Protein AF-A0A930SZ58-F1 (afdb_monomer_lite)

Foldseek 3Di:
DPPVPQLLPDQDPLLVLLLPLQRLLVSQLVLCVLLVHVVSVVVSVVLNVVLVVCCVPPVVCSVVSSVVSSVVSVVCRNVSSLSNPWFLRDQDAQVSLLSNCVNVNADALLPDALSCCCGVLNDDSLLSVLSVLCSVLLDADDDLVLCCQASVDDVVSCNGNVSRYDHDDDPVRDADADPQVLQVDALVRLVVQPADSVLSVLSVVQCVVPNGQRHNSSSCVRRVDRRVRRSSVD

Structure (mmCIF, N/CA/C/O backbone):
data_AF-A0A930SZ58-F1
#
_entry.id   AF-A0A930SZ58-F1
#
loop_
_atom_site.group_PDB
_atom_site.id
_atom_site.type_symbol
_atom_site.label_atom_id
_atom_site.label_alt_id
_atom_site.label_comp_id
_atom_site.label_asym_id
_atom_site.label_entity_id
_atom_site.label_seq_id
_atom_site.pdbx_PDB_ins_code
_atom_site.Cartn_x
_atom_site.Cartn_y
_atom_site.Cartn_z
_atom_site.occupancy
_atom_site.B_iso_or_equiv
_atom_site.auth_seq_id
_atom_site.auth_comp_id
_atom_site.auth_asym_id
_atom_site.auth_atom_id
_atom_site.pdbx_PDB_model_num
ATOM 1 N N . MET A 1 1 ? -20.964 4.104 -17.979 1.00 30.20 1 MET A N 1
ATOM 2 C CA . MET A 1 1 ? -19.988 3.319 -18.767 1.00 30.20 1 MET A CA 1
ATOM 3 C C . MET A 1 1 ? -18.631 3.371 -18.067 1.00 30.20 1 MET A C 1
ATOM 5 O O . MET A 1 1 ? -17.822 4.239 -18.369 1.00 30.20 1 MET A O 1
ATOM 9 N N . SER A 1 2 ? -18.398 2.520 -17.061 1.00 31.56 2 SER A N 1
ATOM 10 C CA . SER A 1 2 ? -17.089 2.434 -16.402 1.00 31.56 2 SER A CA 1
ATOM 11 C C . SER A 1 2 ? -16.170 1.589 -17.276 1.00 31.56 2 SER A C 1
ATOM 13 O O . SER A 1 2 ? -16.239 0.363 -17.288 1.00 31.56 2 SER A O 1
ATOM 15 N N . ASN A 1 3 ? -15.326 2.248 -18.066 1.00 36.66 3 ASN A N 1
ATOM 16 C CA . ASN A 1 3 ? -14.296 1.556 -18.826 1.00 36.66 3 ASN A CA 1
ATOM 17 C C . ASN A 1 3 ? -13.221 1.087 -17.830 1.00 36.66 3 ASN A C 1
ATOM 19 O O . ASN A 1 3 ? -12.245 1.785 -17.558 1.00 36.66 3 ASN A O 1
ATOM 23 N N . ASN A 1 4 ? -13.468 -0.066 -17.209 1.00 44.16 4 ASN A N 1
ATOM 24 C CA . ASN A 1 4 ? -12.643 -0.721 -16.194 1.00 44.16 4 ASN A CA 1
ATOM 25 C C . ASN A 1 4 ? -11.398 -1.353 -16.846 1.00 44.16 4 ASN A C 1
ATOM 27 O O . ASN A 1 4 ? -11.070 -2.514 -16.635 1.00 44.16 4 ASN A O 1
ATOM 31 N N . SER A 1 5 ? -10.710 -0.595 -17.700 1.00 53.75 5 SER A N 1
ATOM 32 C CA . SER A 1 5 ? -9.457 -1.024 -18.306 1.00 53.75 5 SER A CA 1
ATOM 33 C C . SER A 1 5 ? -8.388 -1.055 -17.213 1.00 53.75 5 SER A C 1
ATOM 35 O O . SER A 1 5 ? -7.920 0.005 -16.781 1.00 53.75 5 SER A O 1
ATOM 37 N N . ASN A 1 6 ? -8.027 -2.252 -16.755 1.00 78.62 6 ASN A N 1
ATOM 38 C CA . ASN A 1 6 ? -6.925 -2.487 -15.832 1.00 78.62 6 ASN A CA 1
ATOM 39 C C . ASN A 1 6 ? -5.663 -1.810 -16.400 1.00 78.62 6 ASN A C 1
ATOM 41 O O . ASN A 1 6 ? -5.214 -2.147 -17.496 1.00 78.62 6 ASN A O 1
ATOM 45 N N . TRP A 1 7 ? -5.124 -0.790 -15.718 1.00 88.62 7 TRP A N 1
ATOM 46 C CA . TRP A 1 7 ? -3.973 -0.008 -16.206 1.00 88.62 7 TRP A CA 1
ATOM 47 C C . TRP A 1 7 ? -2.814 -0.911 -16.644 1.00 88.62 7 TRP A C 1
ATOM 49 O O . TRP A 1 7 ? -2.178 -0.659 -17.665 1.00 88.62 7 TRP A O 1
ATOM 59 N N . PHE A 1 8 ? -2.605 -1.995 -15.900 1.00 88.44 8 PHE A N 1
ATOM 60 C CA . PHE A 1 8 ? -1.527 -2.956 -16.097 1.00 88.44 8 PHE A CA 1
ATOM 61 C C . PHE A 1 8 ? -1.691 -3.843 -17.343 1.00 88.44 8 PHE A C 1
ATOM 63 O O . PHE A 1 8 ? -0.735 -4.499 -17.744 1.00 88.44 8 PHE A O 1
ATOM 70 N N . GLU A 1 9 ? -2.856 -3.833 -17.993 1.00 87.75 9 GLU A N 1
ATOM 71 C CA . GLU A 1 9 ? -3.123 -4.599 -19.220 1.00 87.75 9 GLU A CA 1
ATOM 72 C C . GLU A 1 9 ? -3.061 -3.728 -20.486 1.00 87.75 9 GLU A C 1
ATOM 74 O O . GLU A 1 9 ? -2.910 -4.239 -21.602 1.00 87.75 9 GLU A O 1
ATOM 79 N N . LYS A 1 10 ? -3.107 -2.397 -20.332 1.00 90.31 10 LYS A N 1
ATOM 80 C CA . LYS A 1 10 ? -3.112 -1.449 -21.455 1.00 90.31 10 LYS A CA 1
ATOM 81 C C . LYS A 1 10 ? -1.868 -1.593 -22.316 1.00 90.31 10 LYS A C 1
ATOM 83 O O . LYS A 1 10 ? -0.776 -1.805 -21.807 1.00 90.31 10 LYS A O 1
ATOM 88 N N . THR A 1 11 ? -2.008 -1.390 -23.621 1.00 91.69 11 THR A N 1
ATOM 89 C CA . THR A 1 11 ? -0.872 -1.195 -24.534 1.00 91.69 11 THR A CA 1
ATOM 90 C C . THR A 1 11 ? -0.608 0.310 -24.661 1.00 91.69 11 THR A C 1
ATOM 92 O O . THR A 1 11 ? -1.439 1.015 -25.234 1.00 91.69 11 THR A O 1
ATOM 95 N N . PRO A 1 12 ? 0.496 0.838 -24.095 1.00 92.38 12 PRO A N 1
ATOM 96 C CA . PRO A 1 12 ? 0.834 2.255 -24.197 1.00 92.38 12 PRO A CA 1
ATOM 97 C C . PRO A 1 12 ? 0.988 2.722 -25.646 1.00 92.38 12 PRO A C 1
ATOM 99 O O . PRO A 1 12 ? 1.513 1.990 -26.480 1.00 92.38 12 PRO A O 1
ATOM 102 N N . GLN A 1 13 ? 0.623 3.979 -25.923 1.00 91.25 13 GLN A N 1
ATOM 103 C CA . GLN A 1 13 ? 0.695 4.546 -27.276 1.00 91.25 13 GLN A CA 1
ATOM 104 C C . GLN A 1 13 ? 2.099 4.495 -27.896 1.00 91.25 13 GLN A C 1
ATOM 106 O O . GLN A 1 13 ? 2.224 4.293 -29.098 1.00 91.25 13 GLN A O 1
ATOM 111 N N . TRP A 1 14 ? 3.153 4.617 -27.084 1.00 92.81 14 TRP A N 1
ATOM 112 C CA . TRP A 1 14 ? 4.533 4.581 -27.571 1.00 92.81 14 TRP A CA 1
ATOM 113 C C . TRP A 1 14 ? 4.917 3.232 -28.199 1.00 92.81 14 TRP A C 1
ATOM 115 O O . TRP A 1 14 ? 5.789 3.199 -29.058 1.00 92.81 14 TRP A O 1
ATOM 125 N N . ILE A 1 15 ? 4.245 2.129 -27.838 1.00 93.44 15 ILE A N 1
ATOM 126 C CA . ILE A 1 15 ? 4.500 0.815 -28.450 1.00 93.44 15 ILE A CA 1
ATOM 127 C C . ILE A 1 15 ? 4.122 0.827 -29.931 1.00 93.44 15 ILE A C 1
ATOM 129 O O . ILE A 1 15 ? 4.828 0.240 -30.744 1.00 93.44 15 ILE A O 1
ATOM 133 N N . TRP A 1 16 ? 3.062 1.545 -30.310 1.00 92.44 16 TRP A N 1
ATOM 134 C CA . TRP A 1 16 ? 2.668 1.668 -31.716 1.00 92.44 16 TRP A CA 1
ATOM 135 C C . TRP A 1 16 ? 3.719 2.402 -32.549 1.00 92.44 16 TRP A C 1
ATOM 137 O O . TRP A 1 16 ? 3.930 2.058 -33.707 1.00 92.44 16 TRP A O 1
ATOM 147 N N . GLY A 1 17 ? 4.453 3.341 -31.946 1.00 88.81 17 GLY A N 1
ATOM 148 C CA . GLY A 1 17 ? 5.584 3.992 -32.603 1.00 88.81 17 GLY A CA 1
ATOM 149 C C . GLY A 1 17 ? 6.757 3.044 -32.888 1.00 88.81 17 GLY A C 1
ATOM 150 O O . GLY A 1 17 ? 7.506 3.280 -33.832 1.00 88.81 17 GLY A O 1
ATOM 151 N N . ALA A 1 18 ? 6.880 1.927 -32.157 1.00 89.31 18 ALA A N 1
ATOM 152 C CA . ALA A 1 18 ? 7.877 0.890 -32.438 1.00 89.31 18 ALA A CA 1
ATOM 153 C C . ALA A 1 18 ? 7.570 0.056 -33.689 1.00 89.31 18 ALA A C 1
ATOM 155 O O . ALA A 1 18 ? 8.485 -0.502 -34.289 1.00 89.31 18 ALA A O 1
ATOM 156 N N . PHE A 1 19 ? 6.310 0.015 -34.131 1.00 88.56 19 PHE A N 1
ATOM 157 C CA . PHE A 1 19 ? 5.941 -0.636 -35.389 1.00 88.56 19 PHE A CA 1
ATOM 158 C C . PHE A 1 19 ? 6.347 0.173 -36.623 1.00 88.56 19 PHE A C 1
ATOM 160 O O . PHE A 1 19 ? 6.333 -0.371 -37.723 1.00 88.56 19 PHE A O 1
ATOM 167 N N . VAL A 1 20 ? 6.764 1.431 -36.458 1.00 87.81 20 VAL A N 1
ATOM 168 C CA . VAL A 1 20 ? 7.313 2.233 -37.551 1.00 87.81 20 VAL A CA 1
ATOM 169 C C . VAL A 1 20 ? 8.846 2.173 -37.489 1.00 87.81 20 VAL A C 1
ATOM 171 O O . VAL A 1 20 ? 9.420 2.699 -36.533 1.00 87.81 20 VAL A O 1
ATOM 174 N N . PRO A 1 21 ? 9.534 1.591 -38.493 1.00 79.00 21 PRO A N 1
ATOM 175 C CA . PRO A 1 21 ? 10.984 1.357 -38.453 1.00 79.00 21 PRO A CA 1
ATOM 176 C C . PRO A 1 21 ? 11.836 2.586 -38.108 1.00 79.00 21 PRO A C 1
ATOM 178 O O . PRO A 1 21 ? 12.813 2.482 -37.374 1.00 79.00 21 PRO A O 1
ATOM 181 N N . MET A 1 22 ? 11.446 3.774 -38.581 1.00 76.06 22 MET A N 1
ATOM 182 C CA . MET A 1 22 ? 12.172 5.017 -38.286 1.00 76.06 22 MET A CA 1
ATOM 183 C C . MET A 1 22 ? 11.897 5.582 -36.885 1.00 76.06 22 MET A C 1
ATOM 185 O O . MET A 1 22 ? 12.712 6.335 -36.358 1.00 76.06 22 MET A O 1
ATOM 189 N N . PHE A 1 23 ? 10.770 5.229 -36.257 1.00 85.31 23 PHE A N 1
ATOM 190 C CA . PHE A 1 23 ? 10.352 5.802 -34.973 1.00 85.31 23 PHE A CA 1
ATOM 191 C C . PHE A 1 23 ? 10.564 4.874 -33.778 1.00 85.31 23 PHE A C 1
ATOM 193 O O . PHE A 1 23 ? 10.345 5.310 -32.646 1.00 85.31 23 PHE A O 1
ATOM 200 N N . GLY A 1 24 ? 11.032 3.637 -33.970 1.00 84.94 24 GLY A N 1
ATOM 201 C CA . GLY A 1 24 ? 11.224 2.694 -32.865 1.00 84.94 24 GLY A CA 1
ATOM 202 C C . GLY A 1 24 ? 12.206 3.176 -31.800 1.00 84.94 24 GLY A C 1
ATOM 203 O O . GLY A 1 24 ? 11.884 3.163 -30.610 1.00 84.94 24 GLY A O 1
ATOM 204 N N . GLY A 1 25 ? 13.360 3.704 -32.212 1.00 89.12 25 GLY A N 1
ATOM 205 C CA . GLY A 1 25 ? 14.325 4.295 -31.282 1.00 89.12 25 GLY A CA 1
ATOM 206 C C . GLY A 1 25 ? 13.775 5.530 -30.554 1.00 89.12 25 GLY A C 1
ATOM 207 O O . GLY A 1 25 ? 13.879 5.619 -29.332 1.00 89.12 25 GLY A O 1
ATOM 208 N N . ALA A 1 26 ? 13.102 6.438 -31.270 1.00 92.62 26 ALA A N 1
ATOM 209 C CA . ALA A 1 26 ? 12.489 7.637 -30.683 1.00 92.62 26 ALA A CA 1
ATOM 210 C C . ALA A 1 26 ? 11.359 7.294 -29.695 1.00 92.62 26 ALA A C 1
ATOM 212 O O . ALA A 1 26 ? 11.242 7.902 -28.630 1.00 92.62 26 ALA A O 1
ATOM 213 N N . SER A 1 27 ? 10.568 6.268 -30.008 1.00 93.25 27 SER A N 1
ATOM 214 C CA . SER A 1 27 ? 9.500 5.761 -29.145 1.00 93.25 27 SER A CA 1
ATOM 215 C C . SER A 1 27 ? 10.050 5.193 -27.840 1.00 93.25 27 SER A C 1
ATOM 217 O O . SER A 1 27 ? 9.490 5.443 -26.770 1.00 93.25 27 SER A O 1
ATOM 219 N N . LEU A 1 28 ? 11.179 4.481 -27.906 1.00 93.88 28 LEU A N 1
ATOM 220 C CA . LEU A 1 28 ? 11.860 3.966 -26.722 1.00 93.88 28 LEU A CA 1
ATOM 221 C C . LEU A 1 28 ? 12.480 5.091 -25.875 1.00 93.88 28 LEU A C 1
ATOM 223 O O . LEU A 1 28 ? 12.401 5.034 -24.647 1.00 93.88 28 LEU A O 1
ATOM 227 N N . ILE A 1 29 ? 13.021 6.144 -26.503 1.00 94.75 29 ILE A N 1
ATOM 228 C CA . ILE A 1 29 ? 13.480 7.352 -25.792 1.00 94.75 29 ILE A CA 1
ATOM 229 C C . ILE A 1 29 ? 12.315 8.002 -25.045 1.00 94.75 29 ILE A C 1
ATOM 231 O O . ILE A 1 29 ? 12.427 8.262 -23.848 1.00 94.75 29 ILE A O 1
ATOM 235 N N . PHE A 1 30 ? 11.183 8.220 -25.720 1.00 95.19 30 PHE A N 1
ATOM 236 C CA . PHE A 1 30 ? 9.989 8.797 -25.103 1.00 95.19 30 PHE A CA 1
ATOM 237 C C . PHE A 1 30 ? 9.503 7.963 -23.906 1.00 95.19 30 PHE A C 1
ATOM 239 O O . PHE A 1 30 ? 9.214 8.508 -22.835 1.00 95.19 30 PHE A O 1
ATOM 246 N N . ALA A 1 31 ? 9.461 6.636 -24.058 1.00 95.31 31 ALA A N 1
ATOM 247 C CA . ALA A 1 31 ? 9.113 5.721 -22.976 1.00 95.31 31 ALA A CA 1
ATOM 248 C C . ALA A 1 31 ? 10.097 5.824 -21.800 1.00 95.31 31 ALA A C 1
ATOM 250 O O . ALA A 1 31 ? 9.670 5.904 -20.647 1.00 95.31 31 ALA A O 1
ATOM 251 N N . GLY A 1 32 ? 11.401 5.868 -22.090 1.00 94.62 32 GLY A N 1
ATOM 252 C CA . GLY A 1 32 ? 12.472 6.029 -21.109 1.00 94.62 32 GLY A CA 1
ATOM 253 C C . GLY A 1 32 ? 12.379 7.337 -20.334 1.00 94.62 32 GLY A C 1
ATOM 254 O O . GLY A 1 32 ? 12.458 7.319 -19.108 1.00 94.62 32 GLY A O 1
ATOM 255 N N . TRP A 1 33 ? 12.128 8.451 -21.018 1.00 96.00 33 TRP A N 1
ATOM 256 C CA . TRP A 1 33 ? 11.941 9.759 -20.392 1.00 96.00 33 TRP A CA 1
ATOM 257 C C . TRP A 1 33 ? 10.753 9.756 -19.424 1.00 96.00 33 TRP A C 1
ATOM 259 O O . TRP A 1 33 ? 10.896 10.099 -18.249 1.00 96.00 33 TRP A O 1
ATOM 269 N N . LYS A 1 34 ? 9.590 9.270 -19.875 1.00 93.94 34 LYS A N 1
ATOM 270 C CA . LYS A 1 34 ? 8.372 9.227 -19.053 1.00 93.94 34 LYS A CA 1
ATOM 271 C C . LYS A 1 34 ? 8.475 8.244 -17.880 1.00 93.94 34 LYS A C 1
ATOM 273 O O . LYS A 1 34 ? 7.931 8.513 -16.812 1.00 93.94 34 LYS A O 1
ATOM 278 N N . ALA A 1 35 ? 9.204 7.142 -18.050 1.00 93.31 35 ALA A N 1
ATOM 279 C CA . ALA A 1 35 ? 9.509 6.177 -16.993 1.00 93.31 35 ALA A CA 1
ATOM 280 C C . ALA A 1 35 ? 10.774 6.526 -16.181 1.00 93.31 35 ALA A C 1
ATOM 282 O O . ALA A 1 35 ? 11.211 5.704 -15.373 1.00 93.31 35 ALA A O 1
ATOM 283 N N . LYS A 1 36 ? 11.392 7.697 -16.409 1.00 93.56 36 LYS A N 1
ATOM 284 C CA . LYS A 1 36 ? 12.638 8.154 -15.764 1.00 93.56 36 LYS A CA 1
ATOM 285 C C . LYS A 1 36 ? 13.753 7.093 -15.761 1.00 93.56 36 LYS A C 1
ATOM 287 O O . LYS A 1 36 ? 14.396 6.848 -14.746 1.00 93.56 36 LYS A O 1
ATOM 292 N N . THR A 1 37 ? 13.946 6.407 -16.888 1.00 93.69 37 THR A N 1
ATOM 293 C CA . THR A 1 37 ? 14.891 5.288 -17.032 1.00 93.69 37 THR A CA 1
ATOM 294 C C . THR A 1 37 ? 15.949 5.597 -18.094 1.00 93.69 37 THR A C 1
ATOM 296 O O . THR A 1 37 ? 15.705 5.461 -19.293 1.00 93.69 37 THR A O 1
ATOM 299 N N . ASN A 1 38 ? 17.150 5.981 -17.645 1.00 94.12 38 ASN A N 1
ATOM 300 C CA . ASN A 1 38 ? 18.245 6.428 -18.519 1.00 94.12 38 ASN A CA 1
ATOM 301 C C . ASN A 1 38 ? 18.729 5.352 -19.495 1.00 94.12 38 ASN A C 1
ATOM 303 O O . ASN A 1 38 ? 19.037 5.666 -20.642 1.00 94.12 38 ASN A O 1
ATOM 307 N N . SER A 1 39 ? 18.743 4.083 -19.082 1.00 93.56 39 SER A N 1
ATOM 308 C CA . SER A 1 39 ? 19.165 2.982 -19.954 1.00 93.56 39 SER A CA 1
ATOM 309 C C . SER A 1 39 ? 18.261 2.829 -21.179 1.00 93.56 39 SER A C 1
ATOM 311 O O . SER A 1 39 ? 18.750 2.527 -22.262 1.00 93.56 39 SER A O 1
ATOM 313 N N . TRP A 1 40 ? 16.956 3.090 -21.050 1.00 94.31 40 TRP A N 1
ATOM 314 C CA . TRP A 1 40 ? 16.015 3.031 -22.175 1.00 94.31 40 TRP A CA 1
ATOM 315 C C . TRP A 1 40 ? 16.242 4.175 -23.153 1.00 94.31 40 TRP A C 1
ATOM 317 O O . TRP A 1 40 ? 16.245 3.954 -24.361 1.00 94.31 40 TRP A O 1
ATOM 327 N N . MET A 1 41 ? 16.510 5.375 -22.632 1.00 94.19 41 MET A N 1
ATOM 328 C CA . MET A 1 41 ? 16.881 6.521 -23.461 1.00 94.19 41 MET A CA 1
ATOM 329 C C . MET A 1 41 ? 18.185 6.250 -24.224 1.00 94.19 41 MET A C 1
ATOM 331 O O . MET A 1 41 ? 18.240 6.473 -25.431 1.00 94.19 41 MET A O 1
ATOM 335 N N . ALA A 1 42 ? 19.196 5.686 -23.556 1.00 94.25 42 ALA A N 1
ATOM 336 C CA . ALA A 1 42 ? 20.464 5.319 -24.183 1.00 94.25 42 ALA A CA 1
ATOM 337 C C . ALA A 1 42 ? 20.293 4.235 -25.264 1.00 94.25 42 ALA A C 1
ATOM 339 O O . ALA A 1 42 ? 20.801 4.391 -26.372 1.00 94.25 42 ALA A O 1
ATOM 340 N N . MET A 1 43 ? 19.526 3.172 -24.983 1.00 92.19 43 MET A N 1
ATOM 341 C CA . MET A 1 43 ? 19.210 2.129 -25.969 1.00 92.19 43 MET A CA 1
ATOM 342 C C . MET A 1 43 ? 18.462 2.697 -27.178 1.00 92.19 43 MET A C 1
ATOM 344 O O . MET A 1 43 ? 18.804 2.379 -28.313 1.00 92.19 43 MET A O 1
ATOM 348 N N . GLY A 1 44 ? 17.471 3.563 -26.953 1.00 91.75 44 GLY A N 1
ATOM 349 C CA . GLY A 1 44 ? 16.727 4.207 -28.032 1.00 91.75 44 GLY A CA 1
ATOM 350 C C . GLY A 1 44 ? 17.614 5.096 -28.909 1.00 91.75 44 GLY A C 1
ATOM 351 O O . GLY A 1 44 ? 17.535 5.007 -30.132 1.00 91.75 44 GLY A O 1
ATOM 352 N N . GLY A 1 45 ? 18.516 5.880 -28.308 1.00 91.88 45 GLY A N 1
ATOM 353 C CA . GLY A 1 45 ? 19.505 6.676 -29.042 1.00 91.88 45 GLY A CA 1
ATOM 354 C C . GLY A 1 45 ? 20.475 5.813 -29.853 1.00 91.88 45 GLY A C 1
ATOM 355 O O . GLY A 1 45 ? 20.685 6.068 -31.038 1.00 91.88 45 GLY A O 1
ATOM 356 N N . GLY A 1 46 ? 20.994 4.738 -29.251 1.00 90.31 46 GLY A N 1
ATOM 357 C CA . GLY A 1 46 ? 21.860 3.773 -29.933 1.00 90.31 46 GLY A CA 1
ATOM 358 C C . GLY A 1 46 ? 21.174 3.095 -31.122 1.00 90.31 46 GLY A C 1
ATOM 359 O O . GLY A 1 46 ? 21.786 2.938 -32.174 1.00 90.31 46 GLY A O 1
ATOM 360 N N . LEU A 1 47 ? 19.885 2.764 -30.998 1.00 89.44 47 LEU A N 1
ATOM 361 C CA . LEU A 1 47 ? 19.089 2.207 -32.094 1.00 89.44 47 LEU A CA 1
ATOM 362 C C . LEU A 1 47 ? 18.921 3.192 -33.257 1.00 89.44 47 LEU A C 1
ATOM 364 O O . LEU A 1 47 ? 18.980 2.762 -34.407 1.00 89.44 47 LEU A O 1
ATOM 368 N N . ILE A 1 48 ? 18.736 4.489 -32.988 1.00 89.44 48 ILE A N 1
ATOM 369 C CA . ILE A 1 48 ? 18.656 5.520 -34.039 1.00 89.44 48 ILE A CA 1
ATOM 370 C C . ILE A 1 48 ? 19.994 5.621 -34.777 1.00 89.44 48 ILE A C 1
ATOM 372 O O . ILE A 1 48 ? 20.028 5.490 -35.999 1.00 89.44 48 ILE A O 1
ATOM 376 N N . VAL A 1 49 ? 21.095 5.802 -34.038 1.00 87.94 49 VAL A N 1
ATOM 377 C CA . VAL A 1 49 ? 22.443 5.927 -34.619 1.00 87.94 49 VAL A CA 1
ATOM 378 C C . VAL A 1 49 ? 22.813 4.673 -35.414 1.00 87.94 49 VAL A C 1
ATOM 380 O O . VAL A 1 49 ? 23.258 4.774 -36.555 1.00 87.94 49 VAL A O 1
ATOM 383 N N . GLY A 1 50 ? 22.567 3.490 -34.847 1.00 83.06 50 GLY A N 1
ATOM 384 C CA . GLY A 1 50 ? 22.827 2.215 -35.508 1.00 83.06 50 GLY A CA 1
ATOM 385 C C . GLY A 1 50 ? 22.007 2.032 -36.784 1.00 83.06 50 GLY A C 1
ATOM 386 O O . GLY A 1 50 ? 22.548 1.577 -37.786 1.00 83.06 50 GLY A O 1
ATOM 387 N N . SER A 1 51 ? 20.735 2.441 -36.785 1.00 82.31 51 SER A N 1
ATOM 388 C CA . SER A 1 51 ? 19.873 2.353 -37.973 1.00 82.31 51 SER A CA 1
ATOM 389 C C . SER A 1 51 ? 20.353 3.270 -39.103 1.00 82.31 51 SER A C 1
ATOM 391 O O . SER A 1 51 ? 20.404 2.837 -40.249 1.00 82.31 51 SER A O 1
ATOM 393 N N . LEU A 1 52 ? 20.767 4.504 -38.785 1.00 83.12 52 LEU A N 1
ATOM 394 C CA . LEU A 1 52 ? 21.308 5.455 -39.769 1.00 83.12 52 LEU A CA 1
ATOM 395 C C . LEU A 1 52 ? 22.634 4.983 -40.382 1.00 83.12 52 LEU A C 1
ATOM 397 O O . LEU A 1 52 ? 22.891 5.198 -41.564 1.00 83.12 52 LEU A O 1
ATOM 401 N N . PHE A 1 53 ? 23.486 4.342 -39.583 1.00 82.69 53 PHE A N 1
ATOM 402 C CA . PHE A 1 53 ? 24.753 3.803 -40.070 1.00 82.69 53 PHE A CA 1
ATOM 403 C C . PHE A 1 53 ? 24.538 2.534 -40.912 1.00 82.69 53 PHE A C 1
ATOM 405 O O . PHE A 1 53 ? 25.108 2.392 -41.994 1.00 82.69 53 PHE A O 1
ATOM 412 N N . MET A 1 54 ? 23.666 1.629 -40.454 1.00 77.50 54 MET A N 1
ATOM 413 C CA . MET A 1 54 ? 23.409 0.349 -41.121 1.00 77.50 54 MET A CA 1
ATOM 414 C C . MET A 1 54 ? 22.599 0.476 -42.410 1.00 77.50 54 MET A C 1
ATOM 416 O O . MET A 1 54 ? 22.805 -0.332 -43.317 1.00 77.50 54 MET A O 1
ATOM 420 N N . SER A 1 55 ? 21.742 1.496 -42.544 1.00 77.06 55 SER A N 1
ATOM 421 C CA . SER A 1 55 ? 20.991 1.737 -43.784 1.00 77.06 55 SER A CA 1
ATOM 422 C C . SER A 1 55 ? 21.891 1.973 -44.998 1.00 77.06 55 SER A C 1
ATOM 424 O O . SER A 1 55 ? 21.490 1.673 -46.117 1.00 77.06 55 SER A O 1
ATOM 426 N N . SER A 1 56 ? 23.109 2.475 -44.778 1.00 79.38 56 SER A N 1
ATOM 427 C CA . SER A 1 56 ? 24.075 2.778 -45.840 1.00 79.38 56 SER A CA 1
ATOM 428 C C . SER A 1 56 ? 24.977 1.594 -46.201 1.00 79.38 56 SER A C 1
ATOM 430 O O . SER A 1 56 ? 25.560 1.583 -47.280 1.00 79.38 56 SER A O 1
ATOM 432 N N . ILE A 1 57 ? 25.113 0.609 -45.306 1.00 81.94 57 ILE A N 1
ATOM 433 C CA . ILE A 1 57 ? 26.099 -0.478 -45.429 1.00 81.94 57 ILE A CA 1
ATOM 434 C C . ILE A 1 57 ? 25.427 -1.805 -45.780 1.00 81.94 57 ILE A C 1
ATOM 436 O O . ILE A 1 57 ? 25.899 -2.522 -46.658 1.00 81.94 57 ILE A O 1
ATOM 440 N N . PHE A 1 58 ? 24.326 -2.150 -45.105 1.00 82.44 58 PHE A N 1
ATOM 441 C CA . PHE A 1 58 ? 23.640 -3.423 -45.319 1.00 82.44 58 PHE A CA 1
ATOM 442 C C . PHE A 1 58 ? 22.120 -3.276 -45.114 1.00 82.44 58 PHE A C 1
ATOM 444 O O . PHE A 1 58 ? 21.592 -3.610 -44.049 1.00 82.44 58 PHE A O 1
ATOM 451 N N . PRO A 1 59 ? 21.389 -2.799 -46.142 1.00 78.75 59 PRO A N 1
ATOM 452 C CA . PRO A 1 59 ? 19.960 -2.492 -46.048 1.00 78.75 59 PRO A CA 1
ATOM 453 C C . PRO A 1 59 ? 19.060 -3.623 -45.509 1.00 78.75 59 PRO A C 1
ATOM 455 O O . PRO A 1 59 ? 18.155 -3.316 -44.733 1.00 78.75 59 PRO A O 1
ATOM 458 N N . PRO A 1 60 ? 19.285 -4.921 -45.812 1.00 85.19 60 PRO A N 1
ATOM 459 C CA . PRO A 1 60 ? 18.452 -6.000 -45.268 1.00 85.19 60 PRO A CA 1
ATOM 460 C C . PRO A 1 60 ? 18.478 -6.108 -43.735 1.00 85.19 60 PRO A C 1
ATOM 462 O O . PRO A 1 60 ? 17.498 -6.543 -43.129 1.00 85.19 60 PRO A O 1
ATOM 465 N N . LEU A 1 61 ? 19.565 -5.674 -43.085 1.00 82.75 61 LEU A N 1
ATOM 466 C CA . LEU A 1 61 ? 19.700 -5.703 -41.625 1.00 82.75 61 LEU A CA 1
ATOM 467 C C . LEU A 1 61 ? 18.715 -4.771 -40.919 1.00 82.75 61 LEU A C 1
ATOM 469 O O . LEU A 1 61 ? 18.376 -5.005 -39.760 1.00 82.75 61 LEU A O 1
ATOM 473 N N . MET A 1 62 ? 18.209 -3.753 -41.618 1.00 81.25 62 MET A N 1
ATOM 474 C CA . MET A 1 62 ? 17.208 -2.828 -41.085 1.00 81.25 62 MET A CA 1
ATOM 475 C C . MET A 1 62 ? 15.943 -3.550 -40.622 1.00 81.25 62 MET A C 1
ATOM 477 O O . MET A 1 62 ? 15.390 -3.200 -39.582 1.00 81.25 62 MET A O 1
ATOM 481 N N . TYR A 1 63 ? 15.510 -4.591 -41.337 1.00 83.31 63 TYR A N 1
ATOM 482 C CA . TYR A 1 63 ? 14.327 -5.364 -40.953 1.00 83.31 63 TYR A CA 1
ATOM 483 C C . TYR A 1 63 ? 14.566 -6.209 -39.695 1.00 83.31 63 TYR A C 1
ATOM 485 O O . TYR A 1 63 ? 13.659 -6.358 -38.877 1.00 83.31 63 TYR A O 1
ATOM 493 N N . LEU A 1 64 ? 15.793 -6.702 -39.493 1.00 86.06 64 LEU A N 1
ATOM 494 C CA . LEU A 1 64 ? 16.180 -7.410 -38.268 1.00 86.06 64 LEU A CA 1
ATOM 495 C C . LEU A 1 64 ? 16.262 -6.453 -37.073 1.00 86.06 64 LEU A C 1
ATOM 497 O O . LEU A 1 64 ? 15.747 -6.766 -35.999 1.00 86.06 64 LEU A O 1
ATOM 501 N N . ILE A 1 65 ? 16.848 -5.267 -37.268 1.00 84.62 65 ILE A N 1
ATOM 502 C CA . ILE A 1 65 ? 16.890 -4.210 -36.247 1.00 84.62 65 ILE A CA 1
ATOM 503 C C . ILE A 1 65 ? 15.467 -3.793 -35.868 1.00 84.62 65 ILE A C 1
ATOM 505 O O . ILE A 1 65 ? 15.150 -3.720 -34.682 1.00 84.62 65 ILE A O 1
ATOM 509 N N . TRP A 1 66 ? 14.591 -3.586 -36.853 1.00 86.81 66 TRP A N 1
ATOM 510 C CA . TRP A 1 66 ? 13.186 -3.251 -36.625 1.00 86.81 66 TRP A CA 1
ATOM 511 C C . TRP A 1 66 ? 12.439 -4.346 -35.851 1.00 86.81 66 TRP A C 1
ATOM 513 O O . TRP A 1 66 ? 11.777 -4.050 -34.856 1.00 86.81 66 TRP A O 1
ATOM 523 N N . GLY A 1 67 ? 12.602 -5.620 -36.226 1.00 89.81 67 GLY A N 1
ATOM 524 C CA . GLY A 1 67 ? 12.043 -6.740 -35.461 1.00 89.81 67 GLY A CA 1
ATOM 525 C C . GLY A 1 67 ? 12.523 -6.745 -34.003 1.00 89.81 67 GLY A C 1
ATOM 526 O O . GLY A 1 67 ? 11.724 -6.904 -33.077 1.00 89.81 67 GLY A O 1
ATOM 527 N N . GLY A 1 68 ? 13.813 -6.469 -33.784 1.00 88.75 68 GLY A N 1
ATOM 528 C CA . GLY A 1 68 ? 14.393 -6.291 -32.452 1.00 88.75 68 GLY A CA 1
ATOM 529 C C . GLY A 1 68 ? 13.797 -5.110 -31.673 1.00 88.75 68 GLY A C 1
ATOM 530 O O . GLY A 1 68 ? 13.541 -5.234 -30.476 1.00 88.75 68 GLY A O 1
ATOM 531 N N . GLN A 1 69 ? 13.513 -3.983 -32.332 1.00 89.12 69 GLN A N 1
ATOM 532 C CA . GLN A 1 69 ? 12.866 -2.818 -31.714 1.00 89.12 69 GLN A CA 1
ATOM 533 C C . GLN A 1 69 ? 11.449 -3.135 -31.230 1.00 89.12 69 GLN A C 1
ATOM 535 O O . GLN A 1 69 ? 11.104 -2.801 -30.094 1.00 89.12 69 GL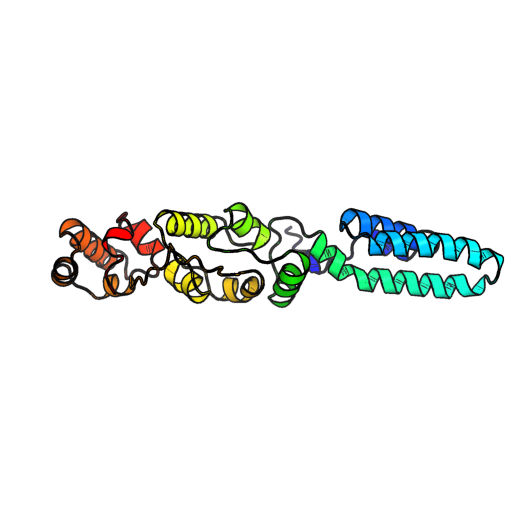N A O 1
ATOM 540 N N . VAL A 1 70 ? 10.643 -3.807 -32.059 1.00 91.44 70 VAL A N 1
ATOM 541 C CA . VAL A 1 70 ? 9.289 -4.238 -31.679 1.00 91.44 70 VAL A CA 1
ATOM 542 C C . VAL A 1 70 ? 9.362 -5.184 -30.480 1.00 91.44 70 VAL A C 1
ATOM 544 O O . VAL A 1 70 ? 8.653 -4.984 -29.492 1.00 91.44 70 VAL A O 1
ATOM 547 N N . PHE A 1 71 ? 10.274 -6.160 -30.505 1.00 92.12 71 PHE A N 1
ATOM 548 C CA . PHE A 1 71 ? 10.489 -7.070 -29.379 1.00 92.12 71 PHE A CA 1
ATOM 549 C C . PHE A 1 71 ? 10.849 -6.324 -28.083 1.00 92.12 71 PHE A C 1
ATOM 551 O O . PHE A 1 71 ? 10.234 -6.557 -27.039 1.00 92.12 71 PHE A O 1
ATOM 558 N N . LEU A 1 72 ? 11.798 -5.384 -28.139 1.00 90.81 72 LEU A N 1
ATOM 559 C CA . LEU A 1 72 ? 12.182 -4.568 -26.983 1.00 90.81 72 LEU A CA 1
ATOM 560 C C . LEU A 1 72 ? 11.016 -3.721 -26.455 1.00 90.81 72 LEU A C 1
ATOM 562 O O . LEU A 1 72 ? 10.864 -3.591 -25.239 1.00 90.81 72 LEU A O 1
ATOM 566 N N . ALA A 1 73 ? 10.164 -3.188 -27.334 1.00 91.81 73 ALA A N 1
ATOM 567 C CA . ALA A 1 73 ? 8.995 -2.412 -26.930 1.00 91.81 73 ALA A CA 1
ATOM 568 C C . ALA A 1 73 ? 8.015 -3.247 -26.089 1.00 91.81 73 ALA A C 1
ATOM 570 O O . ALA A 1 73 ? 7.577 -2.809 -25.022 1.00 91.81 73 ALA A O 1
ATOM 571 N N . PHE A 1 74 ? 7.721 -4.481 -26.510 1.00 92.88 74 PHE A N 1
ATOM 572 C CA . PHE A 1 74 ? 6.884 -5.388 -25.721 1.00 92.88 74 PHE A CA 1
ATOM 573 C C . PHE A 1 74 ? 7.577 -5.860 -24.442 1.00 92.88 74 PHE A C 1
ATOM 575 O O . PHE A 1 74 ? 6.923 -5.930 -23.401 1.00 92.88 74 PHE A O 1
ATOM 582 N N . LYS A 1 75 ? 8.895 -6.097 -24.477 1.00 92.31 75 LYS A N 1
ATOM 583 C CA . LYS A 1 75 ? 9.680 -6.441 -23.282 1.00 92.31 75 LYS A CA 1
ATOM 584 C C . LYS A 1 75 ? 9.597 -5.347 -22.210 1.00 92.31 75 LYS A C 1
ATOM 586 O O . LYS A 1 75 ? 9.405 -5.657 -21.039 1.00 92.31 75 LYS A O 1
ATOM 591 N N . PHE A 1 76 ? 9.698 -4.073 -22.592 1.00 93.06 76 PHE A N 1
ATOM 592 C CA . PHE A 1 76 ? 9.647 -2.946 -21.649 1.00 93.06 76 PHE A CA 1
ATOM 593 C C . PHE A 1 76 ? 8.233 -2.448 -21.329 1.00 93.06 76 PHE A C 1
ATOM 595 O O . PHE A 1 76 ? 8.070 -1.607 -20.442 1.00 93.06 76 PHE A O 1
ATOM 602 N N . LYS A 1 77 ? 7.195 -2.977 -21.993 1.00 93.69 77 LYS A N 1
ATOM 603 C CA . LYS A 1 77 ? 5.790 -2.608 -21.761 1.00 93.69 77 LYS A CA 1
ATOM 604 C C . LYS A 1 77 ? 5.420 -2.669 -20.279 1.00 93.69 77 LYS A C 1
ATOM 606 O O . LYS A 1 77 ? 4.869 -1.706 -19.746 1.00 93.69 77 LYS A O 1
ATOM 611 N N . GLN A 1 78 ? 5.704 -3.794 -19.625 1.00 90.19 78 GLN A N 1
ATOM 612 C CA . GLN A 1 78 ? 5.271 -4.031 -18.248 1.00 90.19 78 GLN A CA 1
ATOM 613 C C . GLN A 1 78 ? 5.990 -3.103 -17.264 1.00 90.19 78 GLN A C 1
ATOM 615 O O . GLN A 1 78 ? 5.335 -2.423 -16.474 1.00 90.19 78 GLN A O 1
ATOM 620 N N . ASP A 1 79 ? 7.314 -2.988 -17.380 1.00 91.94 79 ASP A N 1
ATOM 621 C CA . ASP A 1 79 ? 8.115 -2.058 -16.579 1.00 91.94 79 ASP A CA 1
ATOM 622 C C . ASP A 1 79 ? 7.650 -0.609 -16.755 1.00 91.94 79 ASP A C 1
ATOM 624 O O . ASP A 1 79 ? 7.594 0.151 -15.787 1.00 91.94 79 ASP A O 1
ATOM 628 N N . TYR A 1 80 ? 7.285 -0.219 -17.981 1.00 94.38 80 TYR A N 1
ATOM 629 C CA . TYR A 1 80 ? 6.793 1.124 -18.264 1.00 94.38 80 TYR A CA 1
ATOM 630 C C . TYR A 1 80 ? 5.484 1.372 -17.514 1.00 94.38 80 TYR A C 1
ATOM 632 O O . TYR A 1 80 ? 5.346 2.397 -16.845 1.00 94.38 80 TYR A O 1
ATOM 640 N N . LEU A 1 81 ? 4.533 0.434 -17.581 1.00 93.62 81 LEU A N 1
ATOM 641 C CA . LEU A 1 81 ? 3.245 0.550 -16.892 1.00 93.62 81 LEU A CA 1
ATOM 642 C C . LEU A 1 81 ? 3.423 0.630 -15.374 1.00 93.62 81 LEU A C 1
ATOM 644 O O . LEU A 1 81 ? 2.781 1.461 -14.737 1.00 93.62 81 LEU A O 1
ATOM 648 N N . ILE A 1 82 ? 4.323 -0.166 -14.797 1.00 92.25 82 ILE A N 1
ATOM 649 C CA . ILE A 1 82 ? 4.621 -0.148 -13.357 1.00 92.25 82 ILE A CA 1
ATOM 650 C C . ILE A 1 82 ? 5.251 1.188 -12.955 1.00 92.25 82 ILE A C 1
ATOM 652 O O . ILE A 1 82 ? 4.798 1.843 -12.017 1.00 92.25 82 ILE A O 1
ATOM 656 N N . LYS A 1 83 ? 6.263 1.654 -13.694 1.00 91.56 83 LYS A N 1
ATOM 657 C CA . LYS A 1 83 ? 6.956 2.916 -13.394 1.00 91.56 83 LYS A CA 1
ATOM 658 C C . LYS A 1 83 ? 6.088 4.146 -13.618 1.00 91.56 83 LYS A C 1
ATOM 660 O O . LYS A 1 83 ? 6.300 5.153 -12.948 1.00 91.56 83 LYS A O 1
ATOM 665 N N . THR A 1 84 ? 5.084 4.071 -14.487 1.00 92.00 84 THR A N 1
ATOM 666 C CA . THR A 1 84 ? 4.205 5.202 -14.834 1.00 92.00 84 THR A CA 1
ATOM 667 C C . THR A 1 84 ? 2.781 5.069 -14.295 1.00 92.00 84 THR A C 1
ATOM 669 O O . THR A 1 84 ? 1.924 5.864 -14.678 1.00 92.00 84 THR A O 1
ATOM 672 N N . VAL A 1 85 ? 2.517 4.116 -13.387 1.00 90.50 85 VAL A N 1
ATOM 673 C CA . VAL A 1 85 ? 1.168 3.926 -12.839 1.00 90.50 85 VAL A CA 1
ATOM 674 C C . VAL A 1 85 ? 0.654 5.205 -12.161 1.00 90.50 85 VAL A C 1
ATOM 676 O O . VAL A 1 85 ? 1.380 5.783 -11.334 1.00 90.50 85 VAL A O 1
ATOM 679 N N . PRO A 1 86 ? -0.568 5.662 -12.508 1.00 88.12 86 PRO A N 1
ATOM 680 C CA . PRO A 1 86 ? -1.222 6.778 -11.841 1.00 88.12 86 PRO A CA 1
ATOM 681 C C . PRO A 1 86 ? -1.481 6.487 -10.362 1.00 88.12 86 PRO A C 1
ATOM 683 O O . PRO A 1 86 ? -1.759 5.349 -9.974 1.00 88.12 86 PRO A O 1
ATOM 686 N N . LYS A 1 87 ? -1.445 7.537 -9.541 1.00 83.50 87 LYS A N 1
ATOM 687 C CA . LYS A 1 87 ? -1.818 7.474 -8.122 1.00 83.50 87 LYS A CA 1
ATOM 688 C C . LYS A 1 87 ? -3.255 6.960 -7.958 1.00 83.50 87 LYS A C 1
ATOM 690 O O . LYS A 1 87 ? -4.135 7.370 -8.710 1.00 83.50 87 LYS A O 1
ATOM 695 N N . GLY A 1 88 ? -3.487 6.074 -6.986 1.00 81.25 88 GLY A N 1
ATOM 696 C CA . GLY A 1 88 ? -4.830 5.557 -6.670 1.00 81.25 88 GLY A CA 1
ATOM 697 C C . GLY A 1 88 ? -5.353 4.501 -7.644 1.00 81.25 88 GLY A C 1
ATOM 698 O O . GLY A 1 88 ? -6.527 4.136 -7.597 1.00 81.25 88 GLY A O 1
ATOM 699 N N . THR A 1 89 ? -4.498 3.996 -8.536 1.00 87.00 89 THR A N 1
ATOM 700 C CA . THR A 1 89 ? -4.849 2.859 -9.390 1.00 87.00 89 THR A CA 1
ATOM 701 C C . THR A 1 89 ? -5.060 1.623 -8.521 1.00 87.00 89 THR A C 1
ATOM 703 O O . THR A 1 89 ? -4.197 1.269 -7.720 1.00 87.00 89 THR A O 1
ATOM 706 N N . LYS A 1 90 ? -6.193 0.935 -8.699 1.00 86.00 90 LYS A N 1
ATOM 707 C CA . LYS A 1 90 ? -6.460 -0.323 -7.994 1.00 86.00 90 LYS A CA 1
ATOM 708 C C . LYS A 1 90 ? -5.433 -1.376 -8.397 1.00 86.00 90 LYS A C 1
ATOM 710 O O . LYS A 1 90 ? -5.249 -1.652 -9.581 1.00 86.00 90 LYS A O 1
ATOM 715 N N . ILE A 1 91 ? -4.800 -1.976 -7.400 1.00 88.56 91 ILE A N 1
ATOM 716 C CA . ILE A 1 91 ? -3.844 -3.062 -7.591 1.00 88.56 91 ILE A CA 1
ATOM 717 C C . ILE A 1 91 ? -4.652 -4.333 -7.875 1.00 88.56 91 ILE A C 1
ATOM 719 O O . ILE A 1 91 ? -5.523 -4.663 -7.074 1.00 88.56 91 ILE A O 1
ATOM 723 N N . PRO A 1 92 ? -4.440 -5.025 -9.007 1.00 86.19 92 PRO A N 1
ATOM 724 C CA . PRO A 1 92 ? -5.288 -6.152 -9.393 1.00 86.19 92 PRO A CA 1
ATOM 725 C C . PRO A 1 92 ? -4.849 -7.476 -8.759 1.00 86.19 92 PRO A C 1
ATOM 727 O O . PRO A 1 92 ? -5.682 -8.347 -8.540 1.00 86.19 92 PRO A O 1
ATOM 730 N N . SER A 1 93 ? -3.555 -7.648 -8.469 1.00 88.62 93 SER A N 1
ATOM 731 C CA . SER A 1 93 ? -2.998 -8.913 -7.985 1.00 88.62 93 SER A CA 1
ATOM 732 C C . SER A 1 93 ? -1.719 -8.715 -7.174 1.00 88.62 93 SER A C 1
ATOM 734 O O . SER A 1 93 ? -0.997 -7.734 -7.367 1.00 88.62 93 SER A O 1
ATOM 736 N N . SER A 1 94 ? -1.407 -9.699 -6.326 1.00 88.81 94 SER A N 1
ATOM 737 C CA . SER A 1 94 ? -0.172 -9.731 -5.530 1.00 88.81 94 SER A CA 1
ATOM 738 C C . SER A 1 94 ? 1.090 -9.710 -6.408 1.00 88.81 94 SER A C 1
ATOM 740 O O . SER A 1 94 ? 2.046 -9.004 -6.109 1.00 88.81 94 SER A O 1
ATOM 742 N N . LYS A 1 95 ? 1.071 -10.348 -7.590 1.00 91.06 95 LYS A N 1
ATOM 743 C CA . LYS A 1 95 ? 2.191 -10.280 -8.550 1.00 91.06 95 LYS A CA 1
ATOM 744 C C . LYS A 1 95 ? 2.505 -8.846 -8.996 1.00 91.06 95 LYS A C 1
ATOM 746 O O . LYS A 1 95 ? 3.667 -8.474 -9.119 1.00 91.06 95 LYS A O 1
ATOM 751 N N . ILE A 1 96 ? 1.480 -8.029 -9.252 1.00 91.06 96 ILE A N 1
ATOM 752 C CA . ILE A 1 96 ? 1.682 -6.615 -9.600 1.00 91.06 96 ILE A CA 1
ATOM 753 C C . ILE A 1 96 ? 2.172 -5.825 -8.382 1.00 91.06 96 ILE A C 1
ATOM 755 O O . ILE A 1 96 ? 3.027 -4.957 -8.543 1.00 91.06 96 ILE A O 1
ATOM 759 N N . ALA A 1 97 ? 1.690 -6.152 -7.180 1.00 91.56 97 ALA A N 1
ATOM 760 C CA . ALA A 1 97 ? 2.185 -5.564 -5.938 1.00 91.56 97 ALA A CA 1
ATOM 761 C C . ALA A 1 97 ? 3.679 -5.856 -5.717 1.00 91.56 97 ALA A C 1
ATOM 763 O O . ALA A 1 97 ? 4.431 -4.930 -5.438 1.00 91.56 97 ALA A O 1
ATOM 764 N N . GLN A 1 98 ? 4.135 -7.092 -5.944 1.00 93.38 98 GLN A N 1
ATOM 765 C CA . GLN A 1 98 ? 5.557 -7.464 -5.868 1.00 93.38 98 GLN A CA 1
ATOM 766 C C . GLN A 1 98 ? 6.414 -6.635 -6.828 1.00 93.38 98 GLN A C 1
ATOM 768 O O . GLN A 1 98 ? 7.430 -6.070 -6.433 1.00 93.38 98 GLN A O 1
ATOM 773 N N . LEU A 1 99 ? 5.985 -6.502 -8.086 1.00 92.12 99 LEU A N 1
ATOM 774 C CA . LEU A 1 99 ? 6.735 -5.716 -9.067 1.00 92.12 99 LEU A CA 1
ATOM 775 C C . LEU A 1 99 ? 6.727 -4.216 -8.739 1.00 92.12 99 LEU A C 1
ATOM 777 O O . LEU A 1 99 ? 7.714 -3.521 -8.974 1.00 92.12 99 LEU A O 1
ATOM 781 N N . LEU A 1 100 ? 5.625 -3.696 -8.196 1.00 93.00 100 LEU A N 1
ATOM 782 C CA . LEU A 1 100 ? 5.573 -2.325 -7.694 1.00 93.00 100 LEU A CA 1
ATOM 783 C C . LEU A 1 100 ? 6.540 -2.139 -6.519 1.00 93.00 100 LEU A C 1
ATOM 785 O O . LEU A 1 100 ? 7.286 -1.165 -6.531 1.00 93.00 100 LEU A O 1
ATOM 789 N N . ALA A 1 101 ? 6.589 -3.081 -5.576 1.00 92.94 101 ALA A N 1
ATOM 790 C CA . ALA A 1 101 ? 7.502 -3.043 -4.438 1.00 92.94 101 ALA A CA 1
ATOM 791 C C . ALA A 1 101 ? 8.967 -3.041 -4.892 1.00 92.94 101 ALA A C 1
ATOM 793 O O . ALA A 1 101 ? 9.759 -2.218 -4.440 1.00 92.94 101 ALA A O 1
ATOM 794 N N . GLU A 1 102 ? 9.312 -3.888 -5.863 1.00 92.88 102 GLU A N 1
ATOM 795 C CA . GLU A 1 102 ? 10.661 -3.965 -6.427 1.00 92.88 102 GLU A CA 1
ATOM 796 C C . GLU A 1 102 ? 11.063 -2.668 -7.153 1.00 92.88 102 GLU A C 1
ATOM 798 O O . GLU A 1 102 ? 12.190 -2.192 -7.022 1.00 92.88 102 GLU A O 1
ATOM 803 N N . LYS A 1 103 ? 10.156 -2.085 -7.952 1.00 90.19 103 LYS A N 1
ATOM 804 C CA . LYS A 1 103 ? 10.491 -0.946 -8.829 1.00 90.19 103 LYS A CA 1
ATOM 805 C C . LYS A 1 103 ? 10.257 0.427 -8.201 1.00 90.19 103 LYS A C 1
ATOM 807 O O . LYS A 1 103 ? 10.858 1.396 -8.666 1.00 90.19 103 LYS A O 1
ATOM 812 N N . ARG A 1 104 ? 9.352 0.545 -7.229 1.00 89.31 104 ARG A N 1
ATOM 813 C CA . ARG A 1 104 ? 8.968 1.811 -6.577 1.00 89.31 104 ARG A CA 1
ATOM 814 C C . ARG A 1 104 ? 9.232 1.834 -5.072 1.00 89.31 104 ARG A C 1
ATOM 816 O O . ARG A 1 104 ? 9.191 2.917 -4.497 1.00 89.31 104 ARG A O 1
ATOM 823 N N . GLY A 1 105 ? 9.553 0.694 -4.469 1.00 91.31 105 GLY A N 1
ATOM 824 C CA . GLY A 1 105 ? 9.757 0.559 -3.033 1.00 91.31 105 GLY A CA 1
ATOM 825 C C . GLY A 1 105 ? 8.490 0.148 -2.286 1.00 91.31 105 GLY A C 1
ATOM 826 O O . GLY A 1 105 ? 7.392 0.101 -2.842 1.00 91.31 105 GLY A O 1
ATOM 827 N N . GLN A 1 106 ? 8.679 -0.159 -1.007 1.00 94.56 106 GLN A N 1
ATOM 828 C CA . GLN A 1 106 ? 7.621 -0.531 -0.070 1.00 94.56 106 GLN A CA 1
ATOM 829 C C . GLN A 1 106 ? 7.190 0.668 0.780 1.00 94.56 106 GLN A C 1
ATOM 831 O O . GLN A 1 106 ? 7.956 1.610 0.996 1.00 94.56 106 GLN A O 1
ATOM 836 N N . VAL A 1 107 ? 5.966 0.596 1.291 1.00 94.38 107 VAL A N 1
ATOM 837 C CA . VAL A 1 107 ? 5.358 1.563 2.198 1.00 94.38 107 VAL A CA 1
ATOM 838 C C . VAL A 1 107 ? 5.527 1.067 3.627 1.00 94.38 107 VAL A C 1
ATOM 840 O O . VAL A 1 107 ? 5.035 0.000 3.991 1.00 94.38 107 VAL A O 1
ATOM 843 N N . ASP A 1 108 ? 6.213 1.866 4.439 1.00 94.38 108 ASP A N 1
ATOM 844 C CA . ASP A 1 108 ? 6.314 1.632 5.877 1.00 94.38 108 ASP A CA 1
ATOM 845 C C . ASP A 1 108 ? 5.021 2.069 6.568 1.00 94.38 108 ASP A C 1
ATOM 847 O O . ASP A 1 108 ? 4.757 3.265 6.702 1.00 94.38 108 ASP A O 1
ATOM 851 N N . ILE A 1 109 ? 4.212 1.109 7.011 1.00 94.56 109 ILE A N 1
ATOM 852 C CA . ILE A 1 109 ? 2.886 1.377 7.587 1.00 94.56 109 ILE A CA 1
ATOM 853 C C . ILE A 1 109 ? 2.963 2.311 8.795 1.00 94.56 109 ILE A C 1
ATOM 855 O O . ILE A 1 109 ? 2.107 3.186 8.952 1.00 94.56 109 ILE A O 1
ATOM 859 N N . ASN A 1 110 ? 4.015 2.202 9.605 1.00 91.38 110 ASN A N 1
ATOM 860 C CA . ASN A 1 110 ? 4.151 2.997 10.821 1.00 91.38 110 ASN A CA 1
ATOM 861 C C . ASN A 1 110 ? 4.540 4.450 10.534 1.00 91.38 110 ASN A C 1
ATOM 863 O O . ASN A 1 110 ? 4.138 5.350 11.272 1.00 91.38 110 ASN A O 1
ATOM 867 N N . ASN A 1 111 ? 5.246 4.715 9.433 1.00 90.19 111 ASN A N 1
ATOM 868 C CA . ASN A 1 111 ? 5.799 6.040 9.126 1.00 90.19 111 ASN A CA 1
ATOM 869 C C . ASN A 1 111 ? 5.260 6.669 7.828 1.00 90.19 111 ASN A C 1
ATOM 871 O O . ASN A 1 111 ? 5.678 7.761 7.451 1.00 90.19 111 ASN A O 1
ATOM 875 N N . CYS A 1 112 ? 4.312 6.024 7.148 1.00 92.00 112 CYS A N 1
ATOM 876 C CA . CYS A 1 112 ? 3.733 6.529 5.905 1.00 92.00 112 CYS A CA 1
ATOM 877 C C . CYS A 1 112 ? 2.702 7.650 6.113 1.00 92.00 112 CYS A C 1
ATOM 879 O O . CYS A 1 112 ? 2.084 7.784 7.176 1.00 92.00 112 CYS A O 1
ATOM 881 N N . SER A 1 113 ? 2.471 8.445 5.070 1.00 93.19 113 SER A N 1
ATOM 882 C CA . SER A 1 113 ? 1.384 9.425 5.036 1.00 93.19 113 SER A CA 1
ATOM 883 C C . SER A 1 113 ? 0.042 8.768 4.680 1.00 93.19 113 SER A C 1
ATOM 885 O O . SER A 1 113 ? -0.008 7.669 4.127 1.00 93.19 113 SER A O 1
ATOM 887 N N . LYS A 1 114 ? -1.076 9.463 4.933 1.00 93.38 114 LYS A N 1
ATOM 888 C CA . LYS A 1 114 ? -2.397 9.019 4.444 1.00 93.38 114 LYS A CA 1
ATOM 889 C C . LYS A 1 114 ? -2.440 8.869 2.926 1.00 93.38 114 LYS A C 1
ATOM 891 O O . LYS A 1 114 ? -3.069 7.942 2.421 1.00 93.38 114 LYS A O 1
ATOM 896 N N . ASP A 1 115 ? -1.752 9.755 2.213 1.00 92.56 115 ASP A N 1
ATOM 897 C CA . ASP A 1 115 ? -1.653 9.704 0.759 1.00 92.56 115 ASP A CA 1
ATOM 898 C C . ASP A 1 115 ? -0.950 8.429 0.289 1.00 92.56 115 ASP A C 1
ATOM 900 O O . ASP A 1 115 ? -1.340 7.860 -0.728 1.00 92.56 115 ASP A O 1
ATOM 904 N N . ASP A 1 116 ? 0.037 7.928 1.029 1.00 93.75 116 ASP A N 1
ATOM 905 C CA . ASP A 1 116 ? 0.710 6.676 0.678 1.00 93.75 116 ASP A CA 1
ATOM 906 C C . ASP A 1 116 ? -0.236 5.481 0.821 1.00 93.75 116 ASP A C 1
ATOM 908 O O . ASP A 1 116 ? -0.329 4.644 -0.079 1.00 93.75 116 ASP A O 1
ATOM 912 N N . ILE A 1 117 ? -1.026 5.450 1.895 1.00 94.00 117 ILE A N 1
ATOM 913 C CA . ILE A 1 117 ? -2.028 4.402 2.121 1.00 94.00 117 ILE A CA 1
ATOM 914 C C . ILE A 1 117 ? -3.080 4.412 1.000 1.00 94.00 117 ILE A C 1
ATOM 916 O O . ILE A 1 117 ? -3.417 3.371 0.432 1.00 94.00 117 ILE A O 1
ATOM 920 N N . VAL A 1 118 ? -3.578 5.590 0.624 1.00 92.69 118 VAL A N 1
ATOM 921 C CA . VAL A 1 118 ? -4.625 5.692 -0.401 1.00 92.69 118 VAL A CA 1
ATOM 922 C C . VAL A 1 118 ? -4.078 5.456 -1.803 1.00 92.69 118 VAL A C 1
ATOM 924 O O . VAL A 1 118 ? -4.649 4.692 -2.582 1.00 92.69 118 VAL A O 1
ATOM 927 N N . TYR A 1 119 ? -2.980 6.116 -2.159 1.00 90.31 119 TYR A N 1
ATOM 928 C CA . TYR A 1 119 ? -2.525 6.177 -3.543 1.00 90.31 119 TYR A CA 1
ATOM 929 C C . TYR A 1 119 ? -1.469 5.140 -3.903 1.00 90.31 119 TYR A C 1
ATOM 931 O O . TYR A 1 119 ? -1.413 4.770 -5.079 1.00 90.31 119 TYR A O 1
ATOM 939 N N . GLN A 1 120 ? -0.636 4.709 -2.951 1.00 90.81 120 GLN A N 1
ATOM 940 C CA . GLN A 1 120 ? 0.393 3.694 -3.194 1.00 90.81 120 GLN A CA 1
ATOM 941 C C . GLN A 1 120 ? -0.116 2.291 -2.862 1.00 90.81 120 GLN A C 1
ATOM 943 O O . GLN A 1 120 ? 0.064 1.390 -3.677 1.00 90.81 120 GLN A O 1
ATOM 948 N N . LEU A 1 121 ? -0.809 2.114 -1.730 1.00 91.81 121 LEU A N 1
ATOM 949 C CA . LEU A 1 121 ? -1.412 0.822 -1.369 1.00 91.81 121 LEU A CA 1
ATOM 950 C C . LEU A 1 121 ? -2.791 0.609 -2.009 1.00 91.81 121 LEU A C 1
ATOM 952 O O . LEU A 1 121 ? -3.280 -0.518 -2.079 1.00 91.81 121 LEU A O 1
ATOM 956 N N . GLY A 1 122 ? -3.434 1.669 -2.509 1.00 89.50 122 GLY A N 1
ATOM 957 C CA . GLY A 1 122 ? -4.757 1.561 -3.126 1.00 89.50 122 GLY A CA 1
ATOM 958 C C . GLY A 1 122 ? -5.861 1.225 -2.120 1.00 89.50 122 GLY A C 1
ATOM 959 O O . GLY A 1 122 ? -6.892 0.667 -2.514 1.00 89.50 122 GLY A O 1
ATOM 960 N N . LEU A 1 123 ? -5.644 1.513 -0.832 1.00 91.75 123 LEU A N 1
ATOM 961 C CA . LEU A 1 123 ? -6.632 1.295 0.217 1.00 91.75 123 LEU A CA 1
ATOM 962 C C . LEU A 1 123 ? -7.641 2.458 0.268 1.00 91.75 123 LEU A C 1
ATOM 964 O O . LEU A 1 123 ? -7.275 3.617 0.072 1.00 91.75 123 LEU A O 1
ATOM 968 N N . PRO A 1 124 ? -8.928 2.185 0.541 1.00 92.06 124 PRO A N 1
ATOM 969 C CA . PRO A 1 124 ? -9.909 3.232 0.803 1.00 92.06 124 PRO A CA 1
ATOM 970 C C . PRO A 1 124 ? -9.473 4.220 1.895 1.00 92.06 124 PRO A C 1
ATOM 972 O O . PRO A 1 124 ? -8.886 3.830 2.904 1.00 92.06 124 PRO A O 1
ATOM 975 N N . ILE A 1 125 ? -9.859 5.492 1.738 1.00 93.06 125 ILE A N 1
ATOM 976 C CA . ILE A 1 125 ? -9.553 6.576 2.693 1.00 93.06 125 ILE A CA 1
ATOM 977 C C . ILE A 1 125 ? -10.007 6.268 4.128 1.00 93.06 125 ILE A C 1
ATOM 979 O O . ILE A 1 125 ? -9.392 6.737 5.079 1.00 93.06 125 ILE A O 1
ATOM 983 N N . ILE A 1 126 ? -11.056 5.456 4.292 1.00 93.19 126 ILE A N 1
ATOM 984 C CA . ILE A 1 126 ? -11.565 5.039 5.604 1.00 93.19 126 ILE A CA 1
ATOM 985 C C . ILE A 1 126 ? -10.470 4.294 6.381 1.00 93.19 126 ILE A C 1
ATOM 987 O O . ILE A 1 126 ? -10.163 4.682 7.502 1.00 93.19 126 ILE A O 1
ATOM 991 N N . TYR A 1 127 ? -9.802 3.320 5.755 1.00 94.81 127 TYR A N 1
ATOM 992 C CA . TYR A 1 127 ? -8.699 2.591 6.389 1.00 94.81 127 TYR A CA 1
ATOM 993 C C . TYR A 1 127 ? -7.469 3.475 6.602 1.00 94.81 127 TYR A C 1
ATOM 995 O O . TYR A 1 127 ? -6.792 3.350 7.615 1.00 94.81 127 TYR A O 1
ATOM 1003 N N . ALA A 1 128 ? -7.197 4.415 5.691 1.00 94.75 128 ALA A N 1
ATOM 1004 C CA . ALA A 1 128 ? -6.107 5.373 5.877 1.00 94.75 128 ALA A CA 1
ATOM 1005 C C . ALA A 1 128 ? -6.313 6.260 7.116 1.00 94.75 128 ALA A C 1
ATOM 1007 O O . ALA A 1 128 ? -5.363 6.519 7.853 1.00 94.75 128 ALA A O 1
ATOM 1008 N N . ASN A 1 129 ? -7.551 6.697 7.365 1.00 94.25 129 ASN A N 1
ATOM 1009 C CA . ASN A 1 129 ? -7.897 7.449 8.569 1.00 94.25 129 ASN A CA 1
ATOM 1010 C C . ASN A 1 129 ? -7.793 6.577 9.825 1.00 94.25 129 ASN A C 1
ATOM 1012 O O . ASN A 1 129 ? -7.260 7.032 10.831 1.00 94.25 129 ASN A O 1
ATOM 1016 N N . ASP A 1 130 ? -8.252 5.328 9.761 1.00 93.88 130 ASP A N 1
ATOM 1017 C CA . ASP A 1 130 ? -8.221 4.405 10.899 1.00 93.88 130 ASP A CA 1
ATOM 1018 C C . ASP A 1 130 ? -6.784 4.078 11.328 1.00 93.88 130 ASP A C 1
ATOM 1020 O O . ASP A 1 130 ? -6.452 4.179 12.509 1.00 93.88 130 ASP A O 1
ATOM 1024 N N . LEU A 1 131 ? -5.898 3.808 10.365 1.00 94.12 131 LEU A N 1
ATOM 1025 C CA . LEU A 1 131 ? -4.467 3.618 10.617 1.00 94.12 131 LEU A CA 1
ATOM 1026 C C . LEU A 1 131 ? -3.794 4.883 11.163 1.00 94.12 131 LEU A C 1
ATOM 1028 O O . LEU A 1 131 ? -2.906 4.796 12.007 1.00 94.12 131 LEU A O 1
ATOM 1032 N N . GLU A 1 132 ? -4.178 6.072 10.694 1.00 92.94 132 GLU A N 1
ATOM 1033 C CA . GLU A 1 132 ? -3.652 7.324 11.245 1.00 92.94 132 GLU A CA 1
ATOM 1034 C C . GLU A 1 132 ? -4.086 7.523 12.704 1.00 92.94 132 GLU A C 1
ATOM 1036 O O . GLU A 1 132 ? -3.26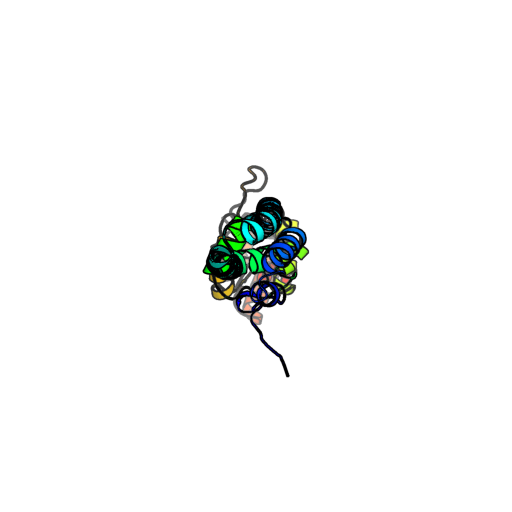2 7.904 13.533 1.00 92.94 132 GLU A O 1
ATOM 1041 N N . ILE A 1 133 ? -5.352 7.247 13.025 1.00 91.25 133 ILE A N 1
ATOM 1042 C CA . ILE A 1 133 ? -5.879 7.355 14.389 1.00 91.25 133 ILE A CA 1
ATOM 1043 C C . ILE A 1 133 ? -5.124 6.406 15.323 1.00 91.25 133 ILE A C 1
ATOM 1045 O O . ILE A 1 133 ? -4.616 6.855 16.347 1.00 91.25 133 ILE A O 1
ATOM 1049 N N . LEU A 1 134 ? -4.981 5.131 14.949 1.00 90.00 134 LEU A N 1
ATOM 1050 C CA . LEU A 1 134 ? -4.249 4.147 15.753 1.00 90.00 134 LEU A CA 1
ATOM 1051 C C . LEU A 1 134 ? -2.803 4.581 16.018 1.00 90.00 134 LEU A C 1
ATOM 1053 O O . LEU A 1 134 ? -2.350 4.549 17.160 1.00 90.00 134 LEU A O 1
ATOM 1057 N N . ARG A 1 135 ? -2.097 5.064 14.989 1.00 89.25 135 ARG A N 1
ATOM 1058 C CA . ARG A 1 135 ? -0.718 5.554 15.140 1.00 89.25 135 ARG A CA 1
ATOM 1059 C C . ARG A 1 135 ? -0.619 6.788 16.034 1.00 89.25 135 ARG A C 1
ATOM 1061 O O . ARG A 1 135 ? 0.344 6.915 16.786 1.00 89.25 135 ARG A O 1
ATOM 1068 N N . ARG A 1 136 ? -1.600 7.697 15.982 1.00 87.06 136 ARG A N 1
ATOM 1069 C CA . ARG A 1 136 ? -1.661 8.877 16.868 1.00 87.06 136 ARG A CA 1
ATOM 1070 C C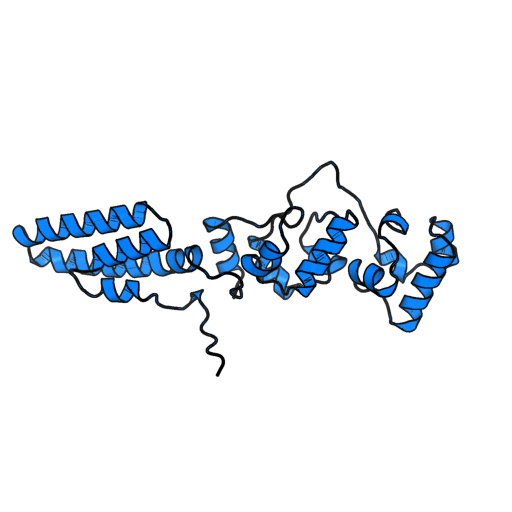 . ARG A 1 136 ? -1.926 8.502 18.323 1.00 87.06 136 ARG A C 1
ATOM 1072 O O . ARG A 1 136 ? -1.352 9.121 19.210 1.00 87.06 136 ARG A O 1
ATOM 1079 N N . GLU A 1 137 ? -2.732 7.471 18.551 1.00 83.19 137 GLU A N 1
ATOM 1080 C CA . GLU A 1 137 ? -2.948 6.859 19.871 1.00 83.19 137 GLU A CA 1
ATOM 1081 C C . GLU A 1 137 ? -1.739 6.025 20.344 1.00 83.19 137 GLU A C 1
ATOM 1083 O O . GLU A 1 137 ? -1.732 5.471 21.443 1.00 83.19 137 GLU A O 1
ATOM 1088 N N . GLY A 1 138 ? -0.685 5.956 19.526 1.00 78.44 138 GLY A N 1
ATOM 1089 C CA . GLY A 1 138 ? 0.580 5.316 19.850 1.00 78.44 138 GLY A CA 1
ATOM 1090 C C . GLY A 1 138 ? 0.645 3.833 19.504 1.00 78.44 138 GLY A C 1
ATOM 1091 O O . GLY A 1 138 ? 1.634 3.214 19.884 1.00 78.44 138 GLY A O 1
ATOM 1092 N N . TYR A 1 139 ? -0.351 3.267 18.811 1.00 84.38 139 TYR A N 1
ATOM 1093 C CA . TYR A 1 139 ? -0.285 1.892 18.307 1.00 84.38 139 TYR A CA 1
ATOM 1094 C C . TYR A 1 139 ? 0.834 1.755 17.273 1.00 84.38 139 TYR A C 1
ATOM 1096 O O . TYR A 1 139 ? 1.013 2.630 16.418 1.00 84.38 139 TYR A O 1
ATOM 1104 N N . PHE A 1 140 ? 1.554 0.641 17.330 1.00 85.94 140 PHE A N 1
ATOM 1105 C CA . PHE A 1 140 ? 2.645 0.335 16.422 1.00 85.94 140 PHE A CA 1
ATOM 1106 C C . PHE A 1 140 ? 2.425 -1.040 15.809 1.00 85.94 140 PHE A C 1
ATOM 1108 O O . PHE A 1 140 ? 2.269 -2.007 16.542 1.00 85.94 140 PHE A O 1
ATOM 1115 N N . PHE A 1 141 ? 2.403 -1.108 14.479 1.00 89.81 141 PHE A N 1
ATOM 1116 C CA . PHE A 1 141 ? 2.166 -2.354 13.760 1.00 89.81 141 PHE A CA 1
ATOM 1117 C C . PHE A 1 141 ? 3.472 -3.111 13.544 1.00 89.81 141 PHE A C 1
ATOM 1119 O O . PHE A 1 141 ? 4.479 -2.524 13.134 1.00 89.81 141 PHE A O 1
ATOM 1126 N N . THR A 1 142 ? 3.450 -4.411 13.773 1.00 88.56 142 THR A N 1
ATOM 1127 C CA . THR A 1 142 ? 4.604 -5.306 13.668 1.00 88.56 142 THR A CA 1
ATOM 1128 C C . THR A 1 142 ? 4.409 -6.366 12.593 1.00 88.56 142 THR A C 1
ATOM 1130 O O . THR A 1 142 ? 5.387 -6.777 11.965 1.00 88.56 142 THR A O 1
ATOM 1133 N N . ASP A 1 143 ? 3.159 -6.721 12.303 1.00 89.88 143 ASP A N 1
ATOM 1134 C CA . ASP A 1 143 ? 2.800 -7.689 11.279 1.00 89.88 143 ASP A CA 1
ATOM 1135 C C . ASP A 1 143 ? 1.530 -7.288 10.508 1.00 89.88 143 ASP A C 1
ATOM 1137 O O . ASP A 1 143 ? 0.864 -6.282 10.779 1.00 89.88 143 ASP A O 1
ATOM 1141 N N . ILE A 1 144 ? 1.238 -8.058 9.459 1.00 92.12 144 ILE A N 1
ATOM 1142 C CA . ILE A 1 144 ? 0.092 -7.817 8.582 1.00 92.12 144 ILE A CA 1
ATOM 1143 C C . ILE A 1 144 ? -1.230 -8.294 9.184 1.00 92.12 144 ILE A C 1
ATOM 1145 O O . ILE A 1 144 ? -2.273 -7.735 8.841 1.00 92.12 144 ILE A O 1
ATOM 1149 N N . ASP A 1 145 ? -1.202 -9.272 10.084 1.00 90.50 145 ASP A N 1
ATOM 1150 C CA . ASP A 1 145 ? -2.397 -9.817 10.720 1.00 90.50 145 ASP A CA 1
ATOM 1151 C C . ASP A 1 145 ? -3.011 -8.760 11.649 1.00 90.50 145 ASP A C 1
ATOM 1153 O O . ASP A 1 145 ? -4.225 -8.554 11.647 1.00 90.50 145 ASP A O 1
ATOM 1157 N N . GLU A 1 146 ? -2.188 -7.944 12.310 1.00 90.75 146 GLU A N 1
ATOM 1158 C CA . GLU A 1 146 ? -2.640 -6.773 13.063 1.00 90.75 146 GLU A CA 1
ATOM 1159 C C . GLU A 1 146 ? -3.410 -5.764 12.197 1.00 90.75 146 GLU A C 1
ATOM 1161 O O . GLU A 1 146 ? -4.336 -5.105 12.673 1.00 90.75 146 GLU A O 1
ATOM 1166 N N . LEU A 1 147 ? -3.107 -5.634 10.903 1.00 93.69 147 LEU A N 1
ATOM 1167 C CA . LEU A 1 147 ? -3.903 -4.767 10.028 1.00 93.69 147 LEU A CA 1
ATOM 1168 C C . LEU A 1 147 ? -5.329 -5.296 9.841 1.00 93.69 147 LEU A C 1
ATOM 1170 O O . LEU A 1 147 ? -6.266 -4.500 9.713 1.00 93.69 147 LEU A O 1
ATOM 1174 N N . ALA A 1 148 ? -5.512 -6.615 9.861 1.00 93.12 148 ALA A N 1
ATOM 1175 C CA . ALA A 1 148 ? -6.835 -7.221 9.855 1.00 93.12 148 ALA A CA 1
ATOM 1176 C C . ALA A 1 148 ? -7.504 -7.079 11.223 1.00 93.12 148 ALA A C 1
ATOM 1178 O O . ALA A 1 148 ? -8.610 -6.548 11.321 1.00 93.12 148 ALA A O 1
ATOM 1179 N N . GLU A 1 149 ? -6.815 -7.490 12.283 1.00 88.81 149 GLU A N 1
ATOM 1180 C CA . GLU A 1 149 ? -7.392 -7.615 13.620 1.00 88.81 149 GLU A CA 1
ATOM 1181 C C . GLU A 1 149 ? -7.591 -6.271 14.331 1.00 88.81 149 GLU A C 1
ATOM 1183 O O . GLU A 1 149 ? -8.581 -6.059 15.028 1.00 88.81 149 GLU A O 1
ATOM 1188 N N . VAL A 1 150 ? -6.655 -5.339 14.169 1.00 88.12 150 VAL A N 1
ATOM 1189 C CA . VAL A 1 150 ? -6.601 -4.074 14.917 1.00 88.12 150 VAL A CA 1
ATOM 1190 C C . VAL A 1 150 ? -7.219 -2.949 14.101 1.00 88.12 150 VAL A C 1
ATOM 1192 O O . VAL A 1 150 ? -8.035 -2.183 14.622 1.00 88.12 150 VAL A O 1
ATOM 1195 N N . ALA A 1 151 ? -6.867 -2.861 12.815 1.00 90.38 151 ALA A N 1
ATOM 1196 C CA . ALA A 1 151 ? -7.377 -1.828 11.914 1.00 90.38 151 ALA A CA 1
ATOM 1197 C C . ALA A 1 151 ? -8.651 -2.243 11.155 1.00 90.38 151 ALA A C 1
ATOM 1199 O O . ALA A 1 151 ? -9.300 -1.386 10.551 1.00 90.38 151 ALA A O 1
ATOM 1200 N N . GLY A 1 152 ? -9.052 -3.519 11.204 1.00 89.94 152 GLY A N 1
ATOM 1201 C CA . GLY A 1 152 ? -10.271 -4.006 10.551 1.00 89.94 152 GLY A CA 1
ATOM 1202 C C . GLY A 1 152 ? -10.174 -4.062 9.024 1.00 89.94 152 GLY A C 1
ATOM 1203 O O . GLY A 1 152 ? -11.195 -3.944 8.339 1.00 89.94 152 GLY A O 1
ATOM 1204 N N . ILE A 1 153 ? -8.963 -4.169 8.466 1.00 94.31 153 ILE A N 1
ATOM 1205 C CA . ILE A 1 153 ? -8.761 -4.231 7.016 1.00 94.31 153 ILE A CA 1
ATOM 1206 C C . ILE A 1 153 ? -9.043 -5.664 6.534 1.00 94.31 153 ILE A C 1
ATOM 1208 O O . ILE A 1 153 ? -8.416 -6.601 7.011 1.00 94.31 153 ILE A O 1
ATOM 1212 N N . PRO A 1 154 ? -9.945 -5.872 5.558 1.00 94.12 154 PRO A N 1
ATOM 1213 C CA . PRO A 1 154 ? -10.248 -7.205 5.052 1.00 94.12 154 PRO A CA 1
ATOM 1214 C C . PRO A 1 154 ? -9.010 -7.951 4.532 1.00 94.12 154 PRO A C 1
ATOM 1216 O O . PRO A 1 154 ? -8.276 -7.420 3.695 1.00 94.12 154 PRO A O 1
ATOM 1219 N N . GLU A 1 155 ? -8.849 -9.216 4.926 1.00 93.62 155 GLU A N 1
ATOM 1220 C CA . GLU A 1 155 ? -7.703 -10.064 4.552 1.00 93.62 155 GLU A CA 1
ATOM 1221 C C . GLU A 1 155 ? -7.462 -10.132 3.039 1.00 93.62 155 GLU A C 1
ATOM 1223 O O . GLU A 1 155 ? -6.329 -10.035 2.581 1.00 93.62 155 GLU A O 1
ATOM 1228 N N . HIS A 1 156 ? -8.522 -10.214 2.228 1.00 90.88 156 HIS A N 1
ATOM 1229 C CA . HIS A 1 156 ? -8.386 -10.256 0.766 1.00 90.88 156 HIS A CA 1
ATOM 1230 C C . HIS A 1 156 ? -7.730 -8.989 0.181 1.00 90.88 156 HIS A C 1
ATOM 1232 O O . HIS A 1 156 ? -7.119 -9.038 -0.890 1.00 90.88 156 HIS A O 1
ATOM 1238 N N . LEU A 1 157 ? -7.868 -7.834 0.850 1.00 92.00 157 LEU A N 1
ATOM 1239 C CA . LEU A 1 157 ? -7.158 -6.615 0.467 1.00 92.00 157 LEU A CA 1
ATOM 1240 C C . LEU A 1 157 ? -5.696 -6.706 0.887 1.00 92.00 157 LEU A C 1
ATOM 1242 O O . LEU A 1 157 ? -4.837 -6.366 0.075 1.00 92.00 157 LEU A O 1
ATOM 1246 N N . LEU A 1 158 ? -5.433 -7.194 2.103 1.00 94.19 158 LEU A N 1
ATOM 1247 C CA . LEU A 1 158 ? -4.094 -7.360 2.667 1.00 94.19 158 LEU A CA 1
ATOM 1248 C C . LEU A 1 158 ? -3.251 -8.338 1.850 1.00 94.19 158 LEU A C 1
ATOM 1250 O O . LEU A 1 158 ? -2.208 -7.933 1.356 1.00 94.19 158 LEU A O 1
ATOM 1254 N N . GLN A 1 159 ? -3.750 -9.539 1.552 1.00 92.38 159 GLN A N 1
ATOM 1255 C CA . GLN A 1 159 ? -3.074 -10.536 0.700 1.00 92.38 159 GLN A CA 1
ATOM 1256 C C . GLN A 1 159 ? -2.641 -9.970 -0.662 1.00 92.38 159 GLN A C 1
ATOM 1258 O O . GLN A 1 159 ? -1.648 -10.379 -1.267 1.00 92.38 159 GLN A O 1
ATOM 1263 N N . ARG A 1 160 ? -3.407 -9.012 -1.191 1.00 91.25 160 ARG A N 1
ATOM 1264 C CA . ARG A 1 160 ? -3.116 -8.387 -2.480 1.00 91.25 160 ARG A CA 1
ATOM 1265 C C . ARG A 1 160 ? -2.009 -7.341 -2.395 1.00 91.25 160 ARG A C 1
ATOM 1267 O O . ARG A 1 160 ? -1.308 -7.153 -3.385 1.00 91.25 160 ARG A O 1
ATOM 1274 N N . ILE A 1 161 ? -1.899 -6.631 -1.275 1.00 93.75 161 ILE A N 1
ATOM 1275 C CA . ILE A 1 161 ? -0.978 -5.498 -1.099 1.00 93.75 161 ILE A CA 1
ATOM 1276 C C . ILE A 1 161 ? 0.198 -5.816 -0.178 1.00 93.75 161 ILE A C 1
ATOM 1278 O O . ILE A 1 161 ? 1.112 -5.008 -0.100 1.00 93.75 161 ILE A O 1
ATOM 1282 N N . GLU A 1 162 ? 0.203 -6.977 0.470 1.00 94.75 162 GLU A N 1
ATOM 1283 C CA . GLU A 1 162 ? 1.246 -7.460 1.377 1.00 94.75 162 GLU A CA 1
ATOM 1284 C C . GLU A 1 162 ? 2.666 -7.218 0.845 1.00 94.75 162 GLU A C 1
ATOM 1286 O O . GLU A 1 162 ? 3.464 -6.634 1.574 1.00 94.75 162 GLU A O 1
ATOM 1291 N N . PRO A 1 163 ? 2.996 -7.504 -0.434 1.00 95.38 163 PRO A N 1
ATOM 1292 C CA . PRO A 1 163 ? 4.350 -7.265 -0.934 1.00 95.38 163 PRO A CA 1
ATOM 1293 C C . PRO A 1 163 ? 4.790 -5.794 -0.900 1.00 95.38 163 PRO A C 1
ATOM 1295 O O . PRO A 1 163 ? 5.987 -5.508 -0.922 1.00 95.38 163 PRO A O 1
ATOM 1298 N N . LEU A 1 164 ? 3.836 -4.859 -0.888 1.00 94.56 164 LEU A N 1
ATOM 1299 C CA . LEU A 1 164 ? 4.082 -3.417 -0.830 1.00 94.56 164 LEU A CA 1
ATOM 1300 C C . LEU A 1 164 ? 4.226 -2.890 0.588 1.00 94.56 164 LEU A C 1
ATOM 1302 O O . LEU A 1 164 ? 4.585 -1.727 0.746 1.00 94.56 164 LEU A O 1
ATOM 1306 N N . ILE A 1 165 ? 3.925 -3.697 1.593 1.00 95.19 165 ILE A N 1
ATOM 1307 C CA . ILE A 1 165 ? 3.939 -3.291 2.988 1.00 95.19 165 ILE A CA 1
ATOM 1308 C C . ILE A 1 165 ? 5.266 -3.709 3.615 1.00 95.19 165 ILE A C 1
ATOM 1310 O O . ILE A 1 165 ? 5.801 -4.781 3.340 1.00 95.19 165 ILE A O 1
ATOM 1314 N N . VAL A 1 166 ? 5.803 -2.844 4.470 1.00 94.62 166 VAL A N 1
ATOM 1315 C CA . VAL A 1 166 ? 6.901 -3.183 5.371 1.00 94.62 166 VAL A CA 1
ATOM 1316 C C . VAL A 1 166 ? 6.602 -2.642 6.765 1.00 94.62 166 VAL A C 1
ATOM 1318 O O . VAL A 1 166 ? 6.060 -1.546 6.912 1.00 94.62 166 VAL A O 1
ATOM 1321 N N . PHE A 1 167 ? 6.983 -3.403 7.785 1.00 91.69 167 PHE A N 1
ATOM 1322 C CA . PHE A 1 167 ? 6.920 -2.994 9.184 1.00 91.69 167 PHE A CA 1
ATOM 1323 C C . PHE A 1 167 ? 8.342 -2.711 9.647 1.00 91.69 167 PHE A C 1
ATOM 1325 O O . PHE A 1 167 ? 9.097 -3.620 9.991 1.00 91.69 167 PHE A O 1
ATOM 1332 N N . ARG A 1 168 ? 8.771 -1.447 9.566 1.00 85.00 168 ARG A N 1
ATOM 1333 C CA . ARG A 1 168 ? 10.095 -1.089 10.083 1.00 85.00 168 ARG A CA 1
ATOM 1334 C C . ARG A 1 168 ? 10.001 -0.935 11.584 1.00 85.00 168 ARG A C 1
ATOM 1336 O O . ARG A 1 168 ? 9.197 -0.146 12.065 1.00 85.00 168 ARG A O 1
ATOM 1343 N N . TYR A 1 169 ? 10.837 -1.682 12.290 1.00 67.38 169 TYR A N 1
ATOM 1344 C CA . TYR A 1 169 ? 10.871 -1.698 13.742 1.00 67.38 169 TYR A CA 1
ATOM 1345 C C . TYR A 1 169 ? 11.420 -0.383 14.316 1.00 67.38 169 TYR A C 1
ATOM 1347 O O . TYR A 1 169 ? 12.455 0.116 13.869 1.00 67.38 169 TYR A O 1
ATOM 1355 N N . ASP A 1 170 ? 10.736 0.159 15.324 1.00 63.47 170 ASP A N 1
ATOM 1356 C CA . ASP A 1 170 ? 11.199 1.275 16.150 1.00 63.47 170 ASP A CA 1
ATOM 1357 C C . ASP A 1 170 ? 11.118 0.841 17.619 1.00 63.47 170 ASP A C 1
ATOM 1359 O O . ASP A 1 170 ? 10.034 0.786 18.201 1.00 63.47 170 ASP A O 1
ATOM 1363 N N . LEU A 1 171 ? 12.283 0.557 18.216 1.00 54.09 171 LEU A N 1
ATOM 1364 C CA . LEU A 1 171 ? 12.465 0.125 19.615 1.00 54.09 171 LEU A CA 1
ATOM 1365 C C . LEU A 1 171 ? 11.756 1.023 20.643 1.00 54.09 171 LEU A C 1
ATOM 1367 O O . LEU A 1 171 ? 11.581 0.631 21.789 1.00 54.09 171 LEU A O 1
ATOM 1371 N N . ARG A 1 172 ? 11.389 2.253 20.271 1.00 56.56 172 ARG A N 1
ATOM 1372 C CA . ARG A 1 172 ? 10.772 3.228 21.177 1.00 56.56 172 ARG A CA 1
ATOM 1373 C C . ARG A 1 172 ? 9.250 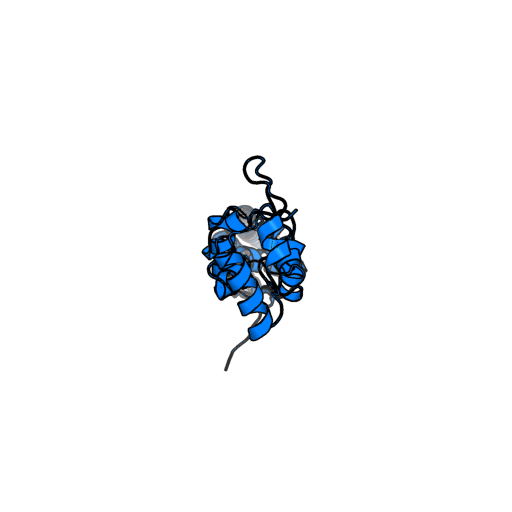3.094 21.288 1.00 56.56 172 ARG A C 1
ATOM 1375 O O . ARG A 1 172 ? 8.660 3.839 22.066 1.00 56.56 172 ARG A O 1
ATOM 1382 N N . LYS A 1 173 ? 8.608 2.240 20.479 1.00 56.25 173 LYS A N 1
ATOM 1383 C CA . LYS A 1 173 ? 7.144 2.247 20.273 1.00 56.25 173 LYS A CA 1
ATOM 1384 C C . LYS A 1 173 ? 6.446 0.899 20.487 1.00 56.25 173 LYS A C 1
ATOM 1386 O O . LYS A 1 173 ? 5.244 0.814 20.255 1.00 56.25 173 LYS A O 1
ATOM 1391 N N . GLU A 1 174 ? 7.168 -0.127 20.923 1.00 53.09 174 GLU A N 1
ATOM 1392 C CA . GLU A 1 174 ? 6.611 -1.459 21.166 1.00 53.09 174 GLU A CA 1
ATOM 1393 C C . GLU A 1 174 ? 5.569 -1.430 22.291 1.00 53.09 174 GLU A C 1
ATOM 1395 O O . GLU A 1 174 ? 5.862 -0.962 23.392 1.00 53.09 174 GLU A O 1
ATOM 1400 N N . THR A 1 175 ? 4.362 -1.936 22.021 1.00 57.53 175 THR A N 1
ATOM 1401 C CA . THR A 1 175 ? 3.404 -2.300 23.069 1.00 57.53 175 THR A CA 1
ATOM 1402 C C . THR A 1 175 ? 2.586 -3.501 22.668 1.00 57.53 175 THR A C 1
ATOM 1404 O O . THR A 1 175 ? 1.928 -3.476 21.631 1.00 57.53 175 THR A O 1
ATOM 1407 N N . ASP A 1 176 ? 2.556 -4.478 23.555 1.00 58.56 176 ASP A N 1
ATOM 1408 C CA . ASP A 1 176 ? 1.621 -5.587 23.505 1.00 58.56 176 ASP A CA 1
ATOM 1409 C C . ASP A 1 176 ? 0.237 -5.088 23.965 1.00 58.56 176 ASP A C 1
ATOM 1411 O O . ASP A 1 176 ? 0.132 -4.456 25.020 1.00 58.56 176 ASP A O 1
ATOM 1415 N N . ILE A 1 177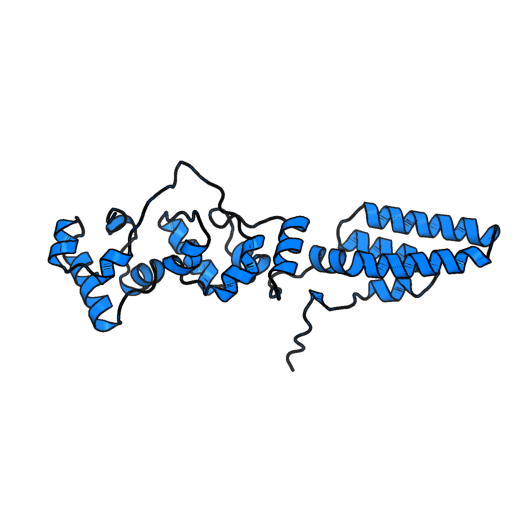 ? -0.810 -5.262 23.150 1.00 63.22 177 ILE A N 1
ATOM 1416 C CA . ILE A 1 177 ? -2.171 -4.792 23.466 1.00 63.22 177 ILE A CA 1
ATOM 1417 C C . ILE A 1 177 ? -3.182 -5.902 23.194 1.00 63.22 177 ILE A C 1
ATOM 1419 O O . ILE A 1 177 ? -3.571 -6.141 22.050 1.00 63.22 177 ILE A O 1
ATOM 1423 N N . SER A 1 178 ? -3.733 -6.503 24.249 1.00 69.50 178 SER A N 1
ATOM 1424 C CA . SER A 1 178 ? -4.792 -7.508 24.114 1.00 69.50 178 SER A CA 1
ATOM 1425 C C . SER A 1 178 ? -6.179 -6.894 24.314 1.00 69.50 178 SER A C 1
ATOM 1427 O O . SER A 1 178 ? -6.864 -7.074 25.325 1.00 69.50 178 SER A O 1
ATOM 1429 N N . TRP A 1 179 ? -6.638 -6.168 23.293 1.00 82.25 179 TRP A N 1
ATOM 1430 C CA . TRP A 1 179 ? -7.960 -5.530 23.291 1.00 82.25 179 TRP A CA 1
ATOM 1431 C C . TRP A 1 179 ? -9.120 -6.535 23.326 1.00 82.25 179 TRP A C 1
ATOM 1433 O O . TRP A 1 179 ? -10.223 -6.199 23.758 1.00 82.25 179 TRP A O 1
ATOM 1443 N N . ARG A 1 180 ? -8.892 -7.789 22.911 1.00 84.62 180 ARG A N 1
ATOM 1444 C CA . ARG A 1 180 ? -9.922 -8.842 22.880 1.00 84.62 180 ARG A CA 1
ATOM 1445 C C . ARG A 1 180 ? -10.509 -9.131 24.259 1.00 84.62 180 ARG A C 1
ATOM 1447 O O . ARG A 1 180 ? -11.687 -9.473 24.350 1.00 84.62 180 ARG A O 1
ATOM 1454 N N . ARG A 1 181 ? -9.737 -8.926 25.335 1.00 87.38 181 ARG A N 1
ATOM 1455 C CA . ARG A 1 181 ? -10.220 -9.092 26.716 1.00 87.38 181 ARG A CA 1
ATOM 1456 C C . ARG A 1 181 ? -11.381 -8.163 27.066 1.00 87.38 181 ARG A C 1
ATOM 1458 O O . ARG A 1 181 ? -12.200 -8.501 27.916 1.00 87.38 181 ARG A O 1
ATOM 1465 N N . LEU A 1 182 ? -11.520 -7.041 26.358 1.00 89.44 182 LEU A N 1
ATOM 1466 C CA . LEU A 1 182 ? -12.656 -6.128 26.510 1.00 89.44 182 LEU A CA 1
ATOM 1467 C C . LEU A 1 182 ? -13.995 -6.785 26.140 1.00 89.44 182 LEU A C 1
ATOM 1469 O O . LEU A 1 182 ? -15.039 -6.386 26.659 1.00 89.44 182 LEU A O 1
ATOM 1473 N N . ASN A 1 183 ? -13.978 -7.799 25.267 1.00 91.38 183 ASN A N 1
ATOM 1474 C CA . ASN A 1 183 ? -15.173 -8.562 24.911 1.00 91.38 183 ASN A CA 1
ATOM 1475 C C . ASN A 1 183 ? -15.557 -9.605 25.971 1.00 91.38 183 ASN A C 1
ATOM 1477 O O . ASN A 1 183 ? -16.736 -9.950 26.056 1.00 91.38 183 ASN A O 1
ATOM 1481 N N . SER A 1 184 ? -14.600 -10.094 26.766 1.00 89.69 184 SER A N 1
ATOM 1482 C CA . SER A 1 184 ? -14.822 -11.150 27.762 1.00 89.69 184 SER A CA 1
ATOM 1483 C C . SER A 1 184 ? -15.061 -10.618 29.173 1.00 89.69 184 SER A C 1
ATOM 1485 O O . SER A 1 184 ? -15.942 -11.126 29.858 1.00 89.69 184 SER A O 1
ATOM 1487 N N . TYR A 1 185 ? -14.314 -9.599 29.604 1.00 92.62 185 TYR A N 1
ATOM 1488 C CA . TYR A 1 185 ? -14.346 -9.135 30.991 1.00 92.62 185 TYR A CA 1
ATOM 1489 C C . TYR A 1 185 ? -15.645 -8.398 31.344 1.00 92.62 185 TYR A C 1
ATOM 1491 O O . TYR A 1 185 ? -16.189 -7.599 30.570 1.00 92.62 185 TYR A O 1
ATOM 1499 N N . SER A 1 186 ? -16.142 -8.676 32.543 1.00 93.38 186 SER A N 1
ATOM 1500 C CA . SER A 1 186 ? -17.204 -7.946 33.232 1.00 93.38 186 SER A CA 1
ATOM 1501 C C . SER A 1 186 ? -16.730 -6.562 33.695 1.00 93.38 186 SER A C 1
ATOM 1503 O O . SER A 1 186 ? -15.545 -6.237 33.639 1.00 93.38 186 SER A O 1
ATOM 1505 N N . VAL A 1 187 ? -17.662 -5.722 34.163 1.00 94.69 187 VAL A N 1
ATOM 1506 C CA . VAL A 1 187 ? -17.322 -4.382 34.677 1.00 94.69 187 VAL A CA 1
ATOM 1507 C C . VAL A 1 187 ? -16.354 -4.487 35.858 1.00 94.69 187 VAL A C 1
ATOM 1509 O O . VAL A 1 187 ? -15.373 -3.755 35.906 1.00 94.69 187 VAL A O 1
ATOM 1512 N N . GLU A 1 188 ? -16.598 -5.424 36.772 1.00 94.75 188 GLU A N 1
ATOM 1513 C CA . GLU A 1 188 ? -15.763 -5.653 37.956 1.00 94.75 188 GLU A CA 1
ATOM 1514 C C . GLU A 1 188 ? -14.362 -6.137 37.572 1.00 94.75 188 GLU A C 1
ATOM 1516 O O . GLU A 1 188 ? -13.370 -5.623 38.080 1.00 94.75 188 GLU A O 1
ATOM 1521 N N . GLU A 1 189 ? -14.259 -7.068 36.621 1.00 93.50 189 GLU A N 1
ATOM 1522 C CA . GLU A 1 189 ? -12.966 -7.563 36.138 1.00 93.50 189 GLU A CA 1
ATOM 1523 C C . GLU A 1 189 ? -12.150 -6.469 35.443 1.00 93.50 189 GLU A C 1
ATOM 1525 O O . GLU A 1 189 ? -10.946 -6.380 35.676 1.00 93.50 189 GLU A O 1
ATOM 1530 N N . LEU A 1 190 ? -12.783 -5.613 34.633 1.00 93.12 190 LEU A N 1
ATOM 1531 C CA . LEU A 1 190 ? -12.111 -4.469 34.003 1.00 93.12 190 LEU A CA 1
ATOM 1532 C C . LEU A 1 190 ? -11.597 -3.478 35.055 1.00 93.12 190 LEU A C 1
ATOM 1534 O O . LEU A 1 190 ? -10.461 -3.016 34.952 1.00 93.12 190 LEU A O 1
ATOM 1538 N N . VAL A 1 191 ? -12.396 -3.202 36.090 1.00 93.50 191 VAL A N 1
ATOM 1539 C CA . VAL A 1 191 ? -11.988 -2.333 37.204 1.00 93.50 191 VAL A CA 1
ATOM 1540 C C . VAL A 1 191 ? -10.825 -2.933 37.987 1.00 93.50 191 VAL A C 1
ATOM 1542 O O . VAL A 1 191 ? -9.858 -2.233 38.281 1.00 93.50 191 VAL A O 1
ATOM 1545 N N . ASN A 1 192 ? -10.858 -4.241 38.244 1.00 93.19 192 ASN A N 1
ATOM 1546 C CA . ASN A 1 192 ? -9.769 -4.955 38.913 1.00 93.19 192 ASN A CA 1
ATOM 1547 C C . ASN A 1 192 ? -8.455 -4.920 38.121 1.00 93.19 192 ASN A C 1
ATOM 1549 O O . ASN A 1 192 ? -7.386 -5.010 38.717 1.00 93.19 192 ASN A O 1
ATOM 1553 N N . HIS A 1 193 ? -8.523 -4.765 36.797 1.00 89.38 193 HIS A N 1
ATOM 1554 C CA . HIS A 1 193 ? -7.344 -4.617 35.948 1.00 89.38 193 HIS A CA 1
ATOM 1555 C C . HIS A 1 193 ? -6.874 -3.164 35.788 1.00 89.38 193 HIS A C 1
ATOM 1557 O O . HIS A 1 193 ? -5.892 -2.945 35.093 1.00 89.38 193 HIS A O 1
ATOM 1563 N N . GLY A 1 194 ? -7.506 -2.188 36.451 1.00 89.00 194 GLY A N 1
ATOM 1564 C CA . GLY A 1 194 ? -7.050 -0.793 36.461 1.00 89.00 194 GLY A CA 1
ATOM 1565 C C . GLY A 1 194 ? -7.791 0.148 35.507 1.00 89.00 194 GLY A C 1
ATOM 1566 O O . GLY A 1 194 ? -7.375 1.296 35.351 1.00 89.00 194 GLY A O 1
ATOM 1567 N N . ILE A 1 195 ? -8.897 -0.292 34.897 1.00 92.12 195 ILE A N 1
ATOM 1568 C CA . ILE A 1 195 ? -9.785 0.583 34.117 1.00 92.12 195 ILE A CA 1
ATOM 1569 C C . ILE A 1 195 ? -10.757 1.284 35.070 1.00 92.12 195 ILE A C 1
ATOM 1571 O O . ILE A 1 195 ? -11.336 0.658 35.952 1.00 92.12 195 ILE A O 1
ATOM 1575 N N . ASP A 1 196 ? -10.979 2.587 34.908 1.00 93.62 196 ASP A N 1
ATOM 1576 C CA . ASP A 1 196 ? -11.929 3.301 35.760 1.00 93.62 196 ASP A CA 1
ATOM 1577 C C . ASP A 1 196 ? -13.370 2.790 35.567 1.00 93.62 196 ASP A C 1
ATOM 1579 O O . ASP A 1 196 ? -13.753 2.300 34.501 1.00 93.62 196 ASP A O 1
ATOM 1583 N N . PHE A 1 197 ? -14.189 2.913 36.613 1.00 93.62 197 PHE A N 1
ATOM 1584 C CA . PHE A 1 197 ? -15.549 2.373 36.621 1.00 93.62 197 PHE A CA 1
ATOM 1585 C C . PHE A 1 197 ? -16.421 2.905 35.473 1.00 93.62 197 PHE A C 1
ATOM 1587 O O . PHE A 1 197 ? -17.187 2.142 34.879 1.00 93.62 197 PHE A O 1
ATOM 1594 N N . GLU A 1 198 ? -16.295 4.188 35.123 1.00 94.62 198 GLU A N 1
ATOM 1595 C CA . GLU A 1 198 ? -17.084 4.801 34.051 1.00 94.62 198 GLU A CA 1
ATOM 1596 C C . GLU A 1 198 ? -16.678 4.248 32.679 1.00 94.62 198 GLU A C 1
ATOM 1598 O O . GLU A 1 198 ? -17.541 3.846 31.890 1.00 94.62 198 GLU A O 1
ATOM 1603 N N . SER A 1 199 ? -15.375 4.135 32.412 1.00 93.56 199 SER A N 1
ATOM 1604 C CA . SER A 1 199 ? -14.843 3.494 31.207 1.00 93.56 199 SER A CA 1
ATOM 1605 C C . SER A 1 199 ? -15.251 2.024 31.116 1.00 93.56 199 SER A C 1
ATOM 1607 O O . SER A 1 199 ? -15.770 1.599 30.082 1.00 93.56 199 SER A O 1
ATOM 1609 N N . ALA A 1 200 ? -15.098 1.251 32.196 1.00 94.56 200 ALA A N 1
ATOM 1610 C CA . ALA A 1 200 ? -15.472 -0.163 32.243 1.00 94.56 200 ALA A CA 1
ATOM 1611 C C . ALA A 1 200 ? -16.969 -0.362 31.956 1.00 94.56 200 ALA A C 1
ATOM 1613 O O . ALA A 1 200 ? -17.356 -1.167 31.103 1.00 94.56 200 ALA A O 1
ATOM 1614 N N . LYS A 1 201 ? -17.825 0.434 32.606 1.00 96.12 201 LYS A N 1
ATOM 1615 C CA . LYS A 1 201 ? -19.274 0.420 32.385 1.00 96.12 201 LYS A CA 1
ATOM 1616 C C . LYS A 1 201 ? -19.630 0.783 30.945 1.00 96.12 201 LYS A C 1
ATOM 1618 O O . LYS A 1 201 ? -20.493 0.138 30.347 1.00 96.12 201 LYS A O 1
ATOM 1623 N N . LYS A 1 202 ? -18.963 1.783 30.364 1.00 95.88 202 LYS A N 1
ATOM 1624 C CA . LYS A 1 202 ? -19.183 2.208 28.976 1.00 95.88 202 LYS A CA 1
ATOM 1625 C C . LYS A 1 202 ? -18.797 1.121 27.974 1.00 95.88 202 LYS A C 1
ATOM 1627 O O . LYS A 1 202 ? -19.569 0.863 27.054 1.00 95.88 202 LYS A O 1
ATOM 1632 N N . ILE A 1 203 ? -17.659 0.455 28.175 1.00 94.50 203 ILE A N 1
ATOM 1633 C CA . ILE A 1 203 ? -17.189 -0.662 27.337 1.00 94.50 203 ILE A CA 1
ATOM 1634 C C . ILE A 1 203 ? -18.217 -1.796 27.340 1.00 94.50 203 ILE A C 1
ATOM 1636 O O . ILE A 1 203 ? -18.659 -2.229 26.274 1.00 94.50 203 ILE A O 1
ATOM 1640 N N . VAL A 1 204 ? -18.642 -2.241 28.529 1.00 95.56 204 VAL A N 1
ATOM 1641 C CA . VAL A 1 204 ? -19.606 -3.345 28.670 1.00 95.56 204 VAL A CA 1
ATOM 1642 C C . VAL A 1 204 ? -20.974 -2.970 28.097 1.00 95.56 204 VAL A C 1
ATOM 1644 O O . VAL A 1 204 ? -21.581 -3.767 27.379 1.00 95.56 204 VAL A O 1
ATOM 1647 N N . SER A 1 205 ? -21.444 -1.746 28.348 1.00 95.19 205 SER A N 1
ATOM 1648 C CA . SER A 1 205 ? -22.703 -1.235 27.794 1.00 95.19 205 SER A CA 1
ATOM 1649 C C . SER A 1 205 ? -22.692 -1.224 26.261 1.00 95.19 205 SER A C 1
ATOM 1651 O O . SER A 1 205 ? -23.600 -1.766 25.626 1.00 95.19 205 SER A O 1
ATOM 1653 N N . GLU A 1 206 ? -21.627 -0.693 25.652 1.00 95.81 206 GLU A N 1
ATOM 1654 C CA . GLU A 1 206 ? -21.486 -0.621 24.195 1.00 95.81 206 GLU A CA 1
ATOM 1655 C C . GLU A 1 206 ? -21.454 -2.002 23.536 1.00 95.81 206 GLU A C 1
ATOM 1657 O O . GLU A 1 206 ? -22.125 -2.201 22.519 1.00 95.81 206 GLU A O 1
ATOM 1662 N N . ARG A 1 207 ? -20.721 -2.975 24.100 1.00 94.06 207 ARG A N 1
ATOM 1663 C CA . ARG A 1 207 ? -20.689 -4.336 23.536 1.00 94.06 207 ARG A CA 1
ATOM 1664 C C . ARG A 1 207 ? -21.983 -5.118 23.749 1.00 94.06 207 ARG A C 1
ATOM 1666 O O . ARG A 1 207 ? -22.342 -5.940 22.913 1.00 94.06 207 ARG A O 1
ATOM 1673 N N . THR A 1 208 ? -22.710 -4.841 24.832 1.00 93.00 208 THR A N 1
ATOM 1674 C CA . THR A 1 208 ? -24.020 -5.465 25.090 1.00 93.00 208 THR A CA 1
ATOM 1675 C C . THR A 1 208 ? -25.074 -4.943 24.116 1.00 93.00 208 THR A C 1
ATOM 1677 O O . THR A 1 208 ? -25.906 -5.706 23.636 1.00 93.00 208 THR A O 1
ATOM 1680 N N . LYS A 1 209 ? -25.023 -3.645 23.789 1.00 94.25 209 LYS A N 1
ATOM 1681 C CA . LYS A 1 209 ? -25.991 -2.997 22.898 1.00 94.25 209 LYS A CA 1
ATOM 1682 C C . LYS A 1 209 ? -25.721 -3.256 21.415 1.00 94.25 209 LYS A C 1
ATOM 1684 O O . LYS A 1 209 ? -26.655 -3.524 20.668 1.00 94.25 209 LYS A O 1
ATOM 1689 N N . ASN A 1 210 ? -24.464 -3.139 20.990 1.00 92.44 210 ASN A N 1
ATOM 1690 C CA . ASN A 1 210 ? -24.082 -3.110 19.573 1.00 92.44 210 ASN A CA 1
ATOM 1691 C C . ASN A 1 210 ? -23.293 -4.365 19.132 1.00 92.44 210 ASN A C 1
ATOM 1693 O O . ASN A 1 210 ? -22.793 -4.410 18.012 1.00 92.44 210 ASN A O 1
ATOM 1697 N N . GLY A 1 211 ? -23.182 -5.383 19.995 1.00 91.88 211 GLY A N 1
ATOM 1698 C CA . GLY A 1 211 ? -22.425 -6.613 19.740 1.00 91.88 211 GLY A CA 1
ATOM 1699 C C . GLY A 1 211 ? -20.942 -6.502 20.105 1.00 91.88 211 GLY A C 1
ATOM 1700 O O . GLY A 1 211 ? -20.460 -5.442 20.503 1.00 91.88 211 GLY A O 1
ATOM 1701 N N . GLN A 1 212 ? -20.199 -7.603 19.983 1.00 91.12 212 GLN A N 1
ATOM 1702 C CA . GLN A 1 212 ? -18.766 -7.636 20.301 1.00 91.12 212 GLN A CA 1
ATOM 1703 C C . GLN A 1 212 ? -17.968 -6.627 19.459 1.00 91.12 212 GLN A C 1
ATOM 1705 O O . GLN A 1 212 ? -18.369 -6.253 18.355 1.00 91.12 212 GLN A O 1
ATOM 1710 N N . PHE A 1 213 ? -16.848 -6.151 20.001 1.00 90.81 213 PHE A N 1
ATOM 1711 C CA . PHE A 1 213 ? -15.891 -5.356 19.240 1.00 90.81 213 PHE A CA 1
ATOM 1712 C C . PHE A 1 213 ? -15.136 -6.260 18.272 1.00 90.81 213 PHE A C 1
ATOM 1714 O O . PHE A 1 213 ? -14.683 -7.334 18.668 1.00 90.81 213 PHE A O 1
ATOM 1721 N N . ASN A 1 214 ? -14.984 -5.812 17.028 1.00 86.62 214 ASN A N 1
ATOM 1722 C CA . ASN A 1 214 ? -14.275 -6.581 15.998 1.00 86.62 214 ASN A CA 1
ATOM 1723 C C . ASN A 1 214 ? -12.827 -6.128 15.799 1.00 86.62 214 ASN A C 1
ATOM 1725 O O . ASN A 1 214 ? -12.052 -6.846 15.178 1.00 86.62 214 ASN A O 1
ATOM 1729 N N . SER A 1 215 ? -12.473 -4.942 16.296 1.00 83.81 215 SER A N 1
ATOM 1730 C CA . SER A 1 215 ? -11.120 -4.404 16.205 1.00 83.81 215 SER A CA 1
ATOM 1731 C C . SER A 1 215 ? -10.864 -3.328 17.258 1.00 83.81 215 SER A C 1
ATOM 1733 O O . SER A 1 215 ? -11.795 -2.786 17.862 1.00 83.81 215 SER A O 1
ATOM 1735 N N . LEU A 1 216 ? -9.598 -2.963 17.450 1.00 84.62 216 LEU A N 1
ATOM 1736 C CA . LEU A 1 216 ? -9.207 -1.877 18.352 1.00 84.62 216 LEU A CA 1
ATOM 1737 C C . LEU A 1 216 ? -9.795 -0.523 17.927 1.00 84.62 216 LEU A C 1
ATOM 1739 O O . LEU A 1 216 ? -10.249 0.264 18.759 1.00 84.62 216 LEU A O 1
ATOM 1743 N N . VAL A 1 217 ? -9.848 -0.266 16.616 1.00 85.06 217 VAL A N 1
ATOM 1744 C CA . VAL A 1 217 ? -10.493 0.936 16.064 1.00 85.06 217 VAL A CA 1
ATOM 1745 C C . VAL A 1 217 ? -11.980 0.957 16.390 1.00 85.06 217 VAL A C 1
ATOM 1747 O O . VAL A 1 217 ? -12.528 2.026 16.660 1.00 85.06 217 VAL A O 1
ATOM 1750 N N . ASP A 1 218 ? -12.640 -0.200 16.370 1.00 86.62 218 ASP A N 1
ATOM 1751 C CA . ASP A 1 218 ? -14.058 -0.310 16.703 1.00 86.62 218 ASP A CA 1
ATOM 1752 C C . ASP A 1 218 ? -14.317 0.087 18.165 1.00 86.62 218 ASP A C 1
ATOM 1754 O O . ASP A 1 218 ? -15.197 0.911 18.439 1.00 86.62 218 ASP A O 1
ATOM 1758 N N . VAL A 1 219 ? -13.475 -0.394 19.091 1.00 89.31 219 VAL A N 1
ATOM 1759 C CA . VAL A 1 219 ? -13.499 0.017 20.506 1.00 89.31 219 VAL A CA 1
ATOM 1760 C C . VAL A 1 219 ? -13.386 1.535 20.614 1.00 89.31 219 VAL A C 1
ATOM 1762 O O . VAL A 1 219 ? -14.249 2.175 21.219 1.00 89.31 219 VAL A O 1
ATOM 1765 N N . LEU A 1 220 ? -12.370 2.134 19.992 1.00 88.19 220 LEU A N 1
ATOM 1766 C CA . LEU A 1 220 ? -12.134 3.575 20.058 1.00 88.19 220 LEU A CA 1
ATOM 1767 C C . LEU A 1 220 ? -13.289 4.378 19.439 1.00 88.19 220 LEU A C 1
ATOM 1769 O O . LEU A 1 220 ? -13.741 5.374 20.008 1.00 88.19 220 LEU A O 1
ATOM 1773 N N . LYS A 1 221 ? -13.816 3.952 18.285 1.00 88.69 221 LYS A N 1
ATOM 1774 C C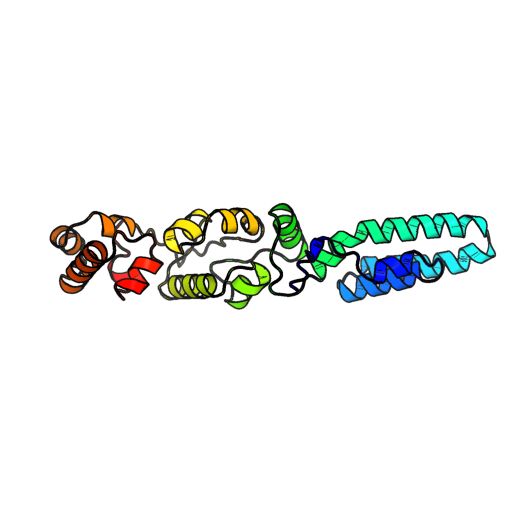A . LYS A 1 221 ? -14.898 4.662 17.589 1.00 88.69 221 LYS A CA 1
ATOM 1775 C C . LYS A 1 221 ? -16.201 4.644 18.377 1.00 88.69 221 LYS A C 1
ATOM 1777 O O . LYS A 1 221 ? -16.851 5.694 18.431 1.00 88.69 221 LYS A O 1
ATOM 1782 N N . ARG A 1 222 ? -16.560 3.498 18.961 1.00 92.00 222 ARG A N 1
ATOM 1783 C CA . ARG A 1 222 ? -17.814 3.291 19.702 1.00 92.00 222 ARG A CA 1
ATOM 1784 C C . ARG A 1 222 ? -17.746 3.857 21.113 1.00 92.00 222 ARG A C 1
ATOM 1786 O O . ARG A 1 222 ? -18.640 4.584 21.529 1.00 92.00 222 ARG A O 1
ATOM 1793 N N . THR A 1 223 ? -16.660 3.589 21.832 1.00 92.38 223 THR A N 1
ATOM 1794 C CA . THR A 1 223 ? -16.538 3.987 23.240 1.00 92.38 223 THR A CA 1
ATOM 1795 C C . THR A 1 223 ? -15.940 5.381 23.419 1.00 92.38 223 THR A C 1
ATOM 1797 O O . THR A 1 223 ? -16.182 6.009 24.446 1.00 92.38 223 THR A O 1
ATOM 1800 N N . LYS A 1 224 ? -15.185 5.908 22.444 1.00 92.06 224 LYS A N 1
ATOM 1801 C CA . LYS A 1 224 ? -14.382 7.143 22.582 1.00 92.06 224 LYS A CA 1
ATOM 1802 C C . LYS A 1 224 ? -13.368 7.096 23.734 1.00 92.06 224 LYS A C 1
ATOM 1804 O O . LYS A 1 224 ? -12.935 8.148 24.192 1.00 92.06 224 LYS A O 1
ATOM 1809 N N . ILE A 1 225 ? -13.024 5.902 24.217 1.00 90.19 225 ILE A N 1
ATOM 1810 C CA . ILE A 1 225 ? -12.037 5.712 25.280 1.00 90.19 225 ILE A CA 1
ATOM 1811 C C . ILE A 1 225 ? -10.653 5.577 24.627 1.00 90.19 225 ILE A C 1
ATOM 1813 O O . ILE A 1 225 ? -10.499 4.715 23.752 1.00 90.19 225 ILE A O 1
ATOM 1817 N N . PRO A 1 226 ? -9.666 6.403 25.023 1.00 87.75 226 PRO A N 1
ATOM 1818 C CA . PRO A 1 226 ? -8.314 6.351 24.470 1.00 87.75 226 PRO A CA 1
ATOM 1819 C C . PRO A 1 226 ? -7.621 5.005 24.721 1.00 87.75 226 PRO A C 1
ATOM 1821 O O . PRO A 1 226 ? -7.894 4.336 25.720 1.00 87.75 226 PRO A O 1
ATOM 1824 N N . ILE A 1 227 ? -6.696 4.616 23.836 1.00 85.50 227 ILE A N 1
ATOM 1825 C CA . ILE A 1 227 ? -6.076 3.275 23.876 1.00 85.50 227 ILE A CA 1
ATOM 1826 C C . ILE A 1 227 ? -5.265 3.067 25.158 1.00 85.50 227 ILE A C 1
ATOM 1828 O O . ILE A 1 227 ? -5.247 1.971 25.714 1.00 85.50 227 ILE A O 1
ATOM 1832 N N . ASN A 1 228 ? -4.633 4.125 25.673 1.00 84.12 228 ASN A N 1
ATOM 1833 C CA . ASN A 1 228 ? -3.816 4.067 26.886 1.00 84.12 228 ASN A CA 1
ATOM 1834 C C . ASN A 1 228 ? -4.572 3.547 28.126 1.00 84.12 228 ASN A C 1
ATOM 1836 O O . ASN A 1 228 ? -3.938 2.955 28.997 1.00 84.12 228 ASN A O 1
ATOM 1840 N N . VAL A 1 229 ? -5.899 3.713 28.183 1.00 86.25 229 VAL A N 1
ATOM 1841 C CA . VAL A 1 229 ? -6.740 3.290 29.314 1.00 86.25 229 VAL A CA 1
ATOM 1842 C C . VAL A 1 229 ? -6.784 1.774 29.451 1.00 86.25 229 VAL A C 1
ATOM 1844 O O . VAL A 1 229 ? -6.876 1.276 30.560 1.00 86.25 229 VAL A O 1
ATOM 1847 N N . TYR A 1 230 ? -6.701 1.030 28.351 1.00 85.44 230 TYR A N 1
ATOM 1848 C CA . TYR A 1 230 ? -6.796 -0.435 28.352 1.00 85.44 230 TYR A CA 1
ATOM 1849 C C . TYR A 1 230 ? -5.584 -1.107 27.695 1.00 85.44 230 TYR A C 1
ATOM 1851 O O . TYR A 1 230 ? -5.573 -2.318 27.493 1.00 85.44 230 TYR A O 1
ATOM 1859 N N . ARG A 1 231 ? -4.535 -0.333 27.392 1.00 80.19 231 ARG A N 1
ATOM 1860 C CA . ARG A 1 231 ? -3.289 -0.814 26.778 1.00 80.19 231 ARG A CA 1
ATOM 1861 C C . ARG A 1 231 ? -2.567 -1.865 27.617 1.00 80.19 231 ARG A C 1
ATOM 1863 O O . ARG A 1 231 ? -1.890 -2.715 27.068 1.00 80.19 231 ARG A O 1
ATOM 1870 N N . HIS A 1 232 ? -2.709 -1.788 28.937 1.00 79.81 232 HIS A N 1
ATOM 1871 C CA . HIS A 1 232 ? -2.059 -2.673 29.904 1.00 79.81 232 HIS A CA 1
ATOM 1872 C C . HIS A 1 232 ? -2.816 -3.988 30.133 1.00 79.81 232 HIS A C 1
ATOM 1874 O O . HIS A 1 232 ? -2.372 -4.807 30.935 1.00 79.81 232 HIS A O 1
ATOM 1880 N N . LEU A 1 233 ? -3.960 -4.195 29.469 1.00 77.56 233 LEU A N 1
ATOM 1881 C CA . LEU A 1 233 ? -4.623 -5.493 29.454 1.00 77.56 233 LEU A CA 1
ATOM 1882 C C . LEU A 1 233 ? -3.782 -6.450 28.596 1.00 77.56 233 LEU A C 1
ATOM 1884 O O . LEU A 1 233 ? -4.048 -6.611 27.407 1.00 77.56 233 LEU A O 1
ATOM 1888 N N . ALA A 1 234 ? -2.754 -7.045 29.199 1.00 59.41 234 ALA A N 1
ATOM 1889 C CA . ALA A 1 234 ? -1.852 -8.037 28.610 1.00 59.41 234 ALA A CA 1
ATOM 1890 C C . ALA A 1 234 ? -2.122 -9.443 29.139 1.00 59.41 234 ALA A C 1
ATOM 1892 O O . ALA A 1 234 ? -2.737 -9.597 30.217 1.00 59.41 234 ALA A O 1
#

Secondary structure (DSSP, 8-state):
------GGG---HHHHHHTSTTTHHHHHHHHHHHTT-HHHHHHHHHHHHHHHHHHHH-TTHHHHHHHHHHHHHHHHHHHHHHHTPPTTPPP--HHHHHHHHHHH--EETTT--HHIIIIIS---HHHHHHHHHHHHTT----SSHHHHHTT---HHHHHHHGGGEE----TTS-----TTHHHH--HHHHHHTT--HHHHHHHHHHHHHH----SHHHHHHHH---GGGTTT--

Sequence (234 aa):
MSNNSNWFEKTPQWIWGAFVPMFGGASLIFAGWKAKTNSWMAMGGGLIVGSLFMSSIFPPLMYLIWGGQVFLAFKFKQDYLIKTVPKGTKIPSSKIAQLLAEKRGQVDINNCSKDDIVYQLGLPIIYANDLEILRREGYFFTDIDELAEVAGIPEHLLQRIEPLIVFRYDLRKETDISWRRLNSYSVEELVNHGIDFESAKKIVSERTKNGQFNSLVDVLKRTKIPINVYRHLA

pLDDT: mean 87.63, std 10.63, range [30.2, 96.12]

Radius of gyration: 26.6 Å; chains: 1; bounding box: 52×21×85 Å